Protein AF-A0AA40ZVY6-F1 (afdb_monomer_lite)

Organism: NCBI:txid2725562

Foldseek 3Di:
DVVVVVVVVVVVVVVVVVPPDDDCVVVVVVVVVVVVVVVVVVVVVVVVVVVVVVVVVVVVVVVCCVVPDKDWPDWAFDDDPNDGFWIWTPIPPDHIDTDGDDDQDPVRDDHDPWDWDWDQDPVRFIFIDTVNHFDADPVRHGHTPDDDDDPDDDDDDDDDDFPDKDKDALLVCVVVVNQAAPVRHGRDRGFMWIDRRNPPGTDTPDDPDPVPD

Structure (mmCIF, N/CA/C/O backbone):
data_AF-A0AA40ZVY6-F1
#
_entry.id   AF-A0AA40ZVY6-F1
#
loop_
_atom_site.group_PDB
_atom_site.id
_atom_site.type_symbol
_atom_site.label_atom_id
_atom_site.label_alt_id
_atom_site.label_comp_id
_atom_site.label_asym_id
_atom_site.label_entity_id
_atom_site.label_seq_id
_atom_site.pdbx_PDB_ins_code
_atom_site.Cartn_x
_atom_site.Cartn_y
_atom_site.Cartn_z
_atom_site.occupancy
_atom_site.B_iso_or_equiv
_atom_site.auth_seq_id
_atom_site.auth_comp_id
_atom_site.auth_asym_id
_atom_site.auth_atom_id
_atom_site.pdbx_PDB_model_num
ATOM 1 N N . MET A 1 1 ? -61.262 -6.513 106.636 1.00 59.06 1 MET A N 1
ATOM 2 C CA . MET A 1 1 ? -59.857 -6.887 106.318 1.00 59.06 1 MET A CA 1
ATOM 3 C C . MET A 1 1 ? -59.720 -7.991 105.261 1.00 59.06 1 MET A C 1
ATOM 5 O O . MET A 1 1 ? -58.846 -7.850 104.415 1.00 59.06 1 MET A O 1
ATOM 9 N N . LYS A 1 2 ? -60.550 -9.053 105.255 1.00 56.47 2 LYS A N 1
ATOM 10 C CA . LYS A 1 2 ? -60.445 -10.172 104.286 1.00 56.47 2 LYS A CA 1
ATOM 11 C C . LYS A 1 2 ? -60.601 -9.764 102.807 1.00 56.47 2 LYS A C 1
ATOM 13 O O . LYS A 1 2 ? -59.782 -10.186 102.004 1.00 56.47 2 LYS A O 1
ATOM 18 N N . THR A 1 3 ? -61.557 -8.893 102.472 1.00 59.16 3 THR A N 1
ATOM 19 C CA . THR A 1 3 ? -61.873 -8.472 101.086 1.00 59.16 3 THR A CA 1
ATOM 20 C C . THR A 1 3 ? -60.799 -7.586 100.443 1.00 59.16 3 THR A C 1
ATOM 22 O O . THR A 1 3 ? -60.538 -7.682 99.251 1.00 59.16 3 THR A O 1
ATOM 25 N N . ARG A 1 4 ? -60.116 -6.747 101.240 1.00 62.53 4 ARG A N 1
ATOM 26 C CA . ARG A 1 4 ? -58.992 -5.929 100.749 1.00 62.53 4 ARG A CA 1
ATOM 27 C C . ARG A 1 4 ? -57.795 -6.801 100.379 1.00 62.53 4 ARG A C 1
ATOM 29 O O . ARG A 1 4 ? -57.245 -6.586 99.311 1.00 62.53 4 ARG A O 1
ATOM 36 N N . LYS A 1 5 ? -57.459 -7.807 101.205 1.00 64.06 5 LYS A N 1
ATOM 37 C CA . LYS A 1 5 ? -56.364 -8.762 100.945 1.00 64.06 5 LYS A CA 1
ATOM 38 C C . LYS A 1 5 ? -56.607 -9.615 99.694 1.00 64.06 5 LYS A C 1
ATOM 40 O O . LYS A 1 5 ? -55.667 -9.867 98.956 1.00 64.06 5 LYS A O 1
ATOM 45 N N . THR A 1 6 ? -57.852 -10.022 99.431 1.00 71.25 6 THR A N 1
ATOM 46 C CA . THR A 1 6 ? -58.218 -10.772 98.210 1.00 71.25 6 THR A CA 1
ATOM 47 C C . THR A 1 6 ? -58.133 -9.902 96.960 1.00 71.25 6 THR A C 1
ATOM 49 O O . THR A 1 6 ? -57.599 -10.354 95.954 1.00 71.25 6 THR A O 1
ATOM 52 N N . LEU A 1 7 ? -58.566 -8.639 97.037 1.00 72.25 7 LEU A N 1
ATOM 53 C CA . LEU A 1 7 ? -58.432 -7.690 95.929 1.00 72.25 7 LEU A CA 1
ATOM 54 C C . LEU A 1 7 ? -56.962 -7.359 95.623 1.00 72.25 7 LEU A C 1
ATOM 56 O O . LEU A 1 7 ? -56.597 -7.256 94.459 1.00 72.25 7 LEU A O 1
ATOM 60 N N . THR A 1 8 ? -56.102 -7.250 96.647 1.00 73.94 8 THR A N 1
ATOM 61 C CA . THR A 1 8 ? -54.657 -7.025 96.433 1.00 73.94 8 THR A CA 1
ATOM 62 C C . THR A 1 8 ? -53.979 -8.239 95.803 1.00 73.94 8 THR A C 1
ATOM 64 O O . THR A 1 8 ? -53.132 -8.073 94.934 1.00 73.94 8 THR A O 1
ATOM 67 N N . LEU A 1 9 ? -54.367 -9.454 96.207 1.00 75.00 9 LEU A N 1
ATOM 68 C CA . LEU A 1 9 ? -53.826 -10.691 95.639 1.00 75.00 9 LEU A CA 1
ATOM 69 C C . LEU A 1 9 ? -54.239 -10.878 94.171 1.00 75.00 9 LEU A C 1
ATOM 71 O O . LEU A 1 9 ? -53.421 -11.285 93.355 1.00 75.00 9 LEU A O 1
ATOM 75 N N . LEU A 1 10 ? -55.490 -10.544 93.834 1.00 76.62 10 LEU A N 1
ATOM 76 C CA . LEU A 1 10 ? -56.003 -10.564 92.460 1.00 76.62 10 LEU A CA 1
ATOM 77 C C . LEU A 1 10 ? -55.323 -9.513 91.576 1.00 76.62 10 LEU A C 1
ATOM 79 O O . LEU A 1 10 ? -54.975 -9.820 90.440 1.00 76.62 10 LEU A O 1
ATOM 83 N N . LEU A 1 11 ? -55.080 -8.305 92.100 1.00 72.69 11 LEU A N 1
ATOM 84 C CA . LEU A 1 11 ? -54.337 -7.272 91.372 1.00 72.69 11 LEU A CA 1
ATOM 85 C C . LEU A 1 11 ? -52.887 -7.695 91.114 1.00 72.69 11 LEU A C 1
ATOM 87 O O . LEU A 1 11 ? -52.380 -7.483 90.019 1.00 72.69 11 LEU A O 1
ATOM 91 N N . LEU A 1 12 ? -52.232 -8.309 92.104 1.00 70.81 12 LEU A N 1
ATOM 92 C CA . LEU A 1 12 ? -50.855 -8.782 91.982 1.00 70.81 12 LEU A CA 1
ATOM 93 C C . LEU A 1 12 ? -50.749 -9.962 91.002 1.00 70.81 12 LEU A C 1
ATOM 95 O O . LEU A 1 12 ? -49.840 -9.979 90.181 1.00 70.81 12 LEU A O 1
ATOM 99 N N . ALA A 1 13 ? -51.713 -10.888 91.021 1.00 70.81 13 ALA A N 1
ATOM 100 C CA . ALA A 1 13 ? -51.799 -11.987 90.058 1.00 70.81 13 ALA A CA 1
ATOM 101 C C . ALA A 1 13 ? -52.046 -11.487 88.620 1.00 70.81 13 ALA A C 1
ATOM 103 O O . ALA A 1 13 ? -51.398 -11.952 87.681 1.00 70.81 13 ALA A O 1
ATOM 104 N N . ALA A 1 14 ? -52.924 -10.493 88.440 1.00 66.75 14 ALA A N 1
ATOM 105 C CA . ALA A 1 14 ? -53.154 -9.849 87.146 1.00 66.75 14 ALA A CA 1
ATOM 106 C C . ALA A 1 14 ? -51.906 -9.100 86.638 1.00 66.75 14 ALA A C 1
ATOM 108 O O . ALA A 1 14 ? -51.603 -9.154 85.448 1.00 66.75 14 ALA A O 1
ATOM 109 N N . LEU A 1 15 ? -51.138 -8.473 87.539 1.00 63.50 15 LEU A N 1
ATOM 110 C CA . LEU A 1 15 ? -49.865 -7.825 87.205 1.00 63.50 15 LEU A CA 1
ATOM 111 C C . LEU A 1 15 ? -48.794 -8.838 86.771 1.00 63.50 15 LEU A C 1
ATOM 113 O O . LEU A 1 15 ? -48.011 -8.546 85.873 1.00 63.50 15 LEU A O 1
ATOM 117 N N . THR A 1 16 ? -48.774 -10.036 87.369 1.00 63.12 16 THR A N 1
ATOM 118 C CA . THR A 1 16 ? -47.835 -11.105 86.982 1.00 63.12 16 THR A CA 1
ATOM 119 C C . THR A 1 16 ? -48.196 -11.782 85.658 1.00 63.12 16 THR A C 1
ATOM 121 O O . THR A 1 16 ? -47.299 -12.207 84.940 1.00 63.12 16 THR A O 1
ATOM 124 N N . LEU A 1 17 ? -49.484 -11.840 85.296 1.00 59.19 17 LEU A N 1
ATOM 125 C CA . LEU A 1 17 ? -49.954 -12.390 84.014 1.00 59.19 17 LEU A CA 1
ATOM 126 C C . LEU A 1 17 ? -49.711 -11.433 82.833 1.00 59.19 17 LEU A C 1
ATOM 128 O O . LEU A 1 17 ? -49.523 -11.888 81.710 1.00 59.19 17 LEU A O 1
ATOM 132 N N . ALA A 1 18 ? -49.662 -10.121 83.081 1.00 61.72 18 ALA A N 1
ATOM 133 C CA . ALA A 1 18 ? -49.324 -9.109 82.074 1.00 61.72 18 ALA A CA 1
ATOM 134 C C . ALA A 1 18 ? -47.805 -8.951 81.835 1.00 61.72 18 ALA A C 1
ATOM 136 O O . ALA A 1 18 ? -47.401 -8.175 80.973 1.00 61.72 18 ALA A O 1
ATOM 137 N N . ALA A 1 19 ? -46.960 -9.658 82.597 1.00 58.62 19 ALA A N 1
ATOM 138 C CA . ALA A 1 19 ? -45.503 -9.505 82.574 1.00 58.62 19 ALA A CA 1
ATOM 139 C C . ALA A 1 19 ? -44.762 -10.543 81.705 1.00 58.62 19 ALA A C 1
ATOM 141 O O . ALA A 1 19 ? -43.530 -10.533 81.667 1.00 58.62 19 ALA A O 1
ATOM 142 N N . CYS A 1 20 ? -45.469 -11.427 80.992 1.00 61.88 20 CYS A N 1
ATOM 143 C CA . CYS A 1 20 ? -44.845 -12.291 79.988 1.00 61.88 20 CYS A CA 1
ATOM 144 C C . CYS A 1 20 ? -44.412 -11.438 78.787 1.00 61.88 20 CYS A C 1
ATOM 146 O O . CYS A 1 20 ? -45.216 -11.085 77.928 1.00 61.88 20 CYS A O 1
ATOM 148 N N . LYS A 1 21 ? -43.130 -11.068 78.764 1.00 72.31 21 LYS A N 1
ATOM 149 C CA . LYS A 1 21 ? -42.494 -10.341 77.664 1.00 72.31 21 LYS A CA 1
ATOM 150 C C . LYS A 1 21 ? -42.509 -11.237 76.417 1.00 72.31 21 LYS A C 1
ATOM 152 O O . LYS A 1 21 ? -42.009 -12.356 76.477 1.00 72.31 21 LYS A O 1
ATOM 157 N N . TYR A 1 22 ? -43.123 -10.772 75.331 1.00 79.56 22 TYR A N 1
ATOM 158 C CA . TYR A 1 22 ? -43.082 -11.457 74.037 1.00 79.56 22 TYR A CA 1
ATOM 159 C C . TYR A 1 22 ? -41.641 -11.413 73.509 1.00 79.56 22 TYR A C 1
ATOM 161 O O . TYR A 1 22 ? -41.054 -10.333 73.467 1.00 79.56 22 TYR A O 1
ATOM 169 N N . ASP A 1 23 ? -41.066 -12.574 73.196 1.00 84.19 23 ASP A N 1
ATOM 170 C CA . ASP A 1 23 ? -39.718 -12.701 72.634 1.00 84.19 23 ASP A CA 1
ATOM 171 C C . ASP A 1 23 ? -39.834 -12.877 71.117 1.00 84.19 23 ASP A C 1
ATOM 173 O O . ASP A 1 23 ? -40.206 -13.943 70.630 1.00 84.19 23 ASP A O 1
ATOM 177 N N . ASP A 1 24 ? -39.587 -11.796 70.382 1.00 90.62 24 ASP A N 1
ATOM 178 C CA . ASP A 1 24 ? -39.634 -11.716 68.921 1.00 90.62 24 ASP A CA 1
ATOM 179 C C . ASP A 1 24 ? -38.239 -11.684 68.280 1.00 90.62 24 ASP A C 1
ATOM 181 O O . ASP A 1 24 ? -38.106 -11.363 67.098 1.00 90.62 24 ASP A O 1
ATOM 185 N N . SER A 1 25 ? -37.197 -12.039 69.039 1.00 92.88 25 SER A N 1
ATOM 186 C CA . SER A 1 25 ? -35.798 -11.966 68.600 1.00 92.88 25 SER A CA 1
ATOM 187 C C . SER A 1 25 ? -35.536 -12.781 67.328 1.00 92.88 25 SER A C 1
ATOM 189 O O . SER A 1 25 ? -34.883 -12.290 66.412 1.00 92.88 25 SER A O 1
ATOM 191 N N . GLU A 1 26 ? -36.108 -13.987 67.228 1.00 93.88 26 GLU A N 1
ATOM 192 C CA . GLU A 1 26 ? -35.976 -14.862 66.050 1.00 93.88 26 GLU A CA 1
ATOM 193 C C . GLU A 1 26 ? -36.615 -14.244 64.794 1.00 93.88 26 GLU A C 1
ATOM 195 O O . GLU A 1 26 ? -36.099 -14.383 63.684 1.00 93.88 26 GLU A O 1
ATOM 200 N N . LEU A 1 27 ? -37.716 -13.505 64.963 1.00 95.25 27 LEU A N 1
ATOM 201 C CA . LEU A 1 27 ? -38.389 -12.821 63.861 1.00 95.25 27 LEU A CA 1
ATOM 202 C C . LEU A 1 27 ? -37.547 -11.643 63.363 1.00 95.25 27 LEU A C 1
ATOM 204 O O . LEU A 1 27 ? -37.391 -11.468 62.155 1.00 95.25 27 LEU A O 1
ATOM 208 N N . TRP A 1 28 ? -36.955 -10.870 64.277 1.00 93.56 28 TRP A N 1
ATOM 209 C CA . TRP A 1 28 ? -36.021 -9.800 63.924 1.00 93.56 28 TRP A CA 1
ATOM 210 C C . TRP A 1 28 ? -34.745 -10.321 63.265 1.00 93.56 28 TRP A C 1
ATOM 212 O O . TRP A 1 28 ? -34.251 -9.695 62.329 1.00 93.56 28 TRP A O 1
ATOM 222 N N . GLU A 1 29 ? -34.235 -11.472 63.698 1.00 95.81 29 GLU A N 1
ATOM 223 C CA . GLU A 1 29 ? -33.076 -12.107 63.074 1.00 95.81 29 GLU A CA 1
ATOM 224 C C . GLU A 1 29 ? -33.368 -12.512 61.623 1.00 95.81 29 GLU A C 1
ATOM 226 O O . GLU A 1 29 ? -32.616 -12.137 60.724 1.00 95.81 29 GLU A O 1
ATOM 231 N N . GLN A 1 30 ? -34.514 -13.149 61.360 1.00 96.62 30 GLN A N 1
ATOM 232 C CA . GLN A 1 30 ? -34.944 -13.459 59.990 1.00 96.62 30 GLN A CA 1
ATOM 233 C C . GLN A 1 30 ? -35.169 -12.201 59.142 1.00 96.62 30 GLN A C 1
ATOM 235 O O . GLN A 1 30 ? -34.809 -12.173 57.967 1.00 96.62 30 GLN A O 1
ATOM 240 N N . VAL A 1 31 ? -35.755 -11.142 59.711 1.00 97.12 31 VAL A N 1
ATOM 241 C CA . VAL A 1 31 ? -35.950 -9.863 59.006 1.00 97.12 31 VAL A CA 1
ATOM 242 C C . VAL A 1 31 ? -34.609 -9.243 58.615 1.00 97.12 31 VAL A C 1
ATOM 244 O O . VAL A 1 31 ? -34.456 -8.779 57.482 1.00 97.12 31 VAL A O 1
ATOM 247 N N . ASN A 1 32 ? -33.628 -9.264 59.516 1.00 95.50 32 ASN A N 1
ATOM 248 C CA . ASN A 1 32 ? -32.289 -8.758 59.236 1.00 95.50 32 ASN A CA 1
ATOM 249 C C . ASN A 1 32 ? -31.601 -9.600 58.155 1.00 95.50 32 ASN A C 1
ATOM 251 O O . ASN A 1 32 ? -31.113 -9.034 57.178 1.00 95.50 32 ASN A O 1
ATOM 255 N N . GLN A 1 33 ? -31.660 -10.931 58.257 1.00 97.50 33 GLN A N 1
ATOM 256 C CA . GLN A 1 33 ? -31.108 -11.831 57.243 1.00 97.50 33 GLN A CA 1
ATOM 257 C C . GLN A 1 33 ? -31.746 -11.598 55.864 1.00 97.50 33 GLN A C 1
ATOM 259 O O . GLN A 1 33 ? -31.039 -11.432 54.873 1.00 97.50 33 GLN A O 1
ATOM 264 N N . ASN A 1 34 ? -33.075 -11.496 55.791 1.00 97.62 34 ASN A N 1
ATOM 265 C CA . ASN A 1 34 ? -33.780 -11.205 54.541 1.00 97.62 34 ASN A CA 1
ATOM 266 C C . ASN A 1 34 ? -33.381 -9.842 53.957 1.00 97.62 34 ASN A C 1
ATOM 268 O O . ASN A 1 34 ? -33.313 -9.683 52.740 1.00 97.62 34 ASN A O 1
ATOM 272 N N . THR A 1 35 ? -33.112 -8.853 54.812 1.00 97.12 35 THR A N 1
ATOM 273 C CA . THR A 1 35 ? -32.654 -7.524 54.382 1.00 97.12 35 THR A CA 1
ATOM 274 C C . THR A 1 35 ? -31.260 -7.600 53.754 1.00 97.12 35 THR A C 1
ATOM 276 O O . THR A 1 35 ? -31.024 -6.997 52.705 1.00 97.12 35 THR A O 1
ATOM 279 N N . GLU A 1 36 ? -30.351 -8.375 54.346 1.00 97.31 36 GLU A N 1
ATOM 280 C CA . GLU A 1 36 ? -29.012 -8.614 53.798 1.00 97.31 36 GLU A CA 1
ATOM 281 C C . GLU A 1 36 ? -29.062 -9.402 52.482 1.00 97.31 36 GLU A C 1
ATOM 283 O O . GLU A 1 36 ? -28.409 -9.026 51.505 1.00 97.31 36 GLU A O 1
ATOM 288 N N . GLU A 1 37 ? -29.884 -10.451 52.413 1.00 97.69 37 GLU A N 1
ATOM 289 C CA . GLU A 1 37 ? -30.090 -11.233 51.192 1.00 97.69 37 GLU A CA 1
ATOM 290 C C . GLU A 1 37 ? -30.684 -10.381 50.067 1.00 97.69 37 GLU A C 1
ATOM 292 O O . GLU A 1 37 ? -30.255 -10.494 48.915 1.00 97.69 37 GLU A O 1
ATOM 297 N N . LEU A 1 38 ? -31.629 -9.491 50.384 1.00 98.00 38 LEU A N 1
ATOM 298 C CA . LEU A 1 38 ? -32.202 -8.556 49.419 1.00 98.00 38 LEU A CA 1
ATOM 299 C C . LEU A 1 38 ? -31.141 -7.580 48.894 1.00 98.00 38 LEU A C 1
ATOM 301 O O . LEU A 1 38 ? -31.077 -7.335 47.688 1.00 98.00 38 LEU A O 1
ATOM 305 N N . ALA A 1 39 ? -30.275 -7.062 49.769 1.00 97.38 39 ALA A N 1
ATOM 306 C CA . ALA A 1 39 ? -29.172 -6.190 49.371 1.00 97.38 39 ALA A CA 1
ATOM 307 C C . ALA A 1 39 ? -28.157 -6.923 48.473 1.00 97.38 39 ALA A C 1
ATOM 309 O O . ALA A 1 39 ? -27.731 -6.385 47.447 1.00 97.38 39 ALA A O 1
ATOM 310 N N . ALA A 1 40 ? -27.815 -8.171 48.803 1.00 97.88 40 ALA A N 1
ATOM 311 C CA . ALA A 1 40 ? -26.926 -9.001 47.993 1.00 97.88 40 ALA A CA 1
ATOM 312 C C . ALA A 1 40 ? -27.530 -9.324 46.614 1.00 97.88 40 ALA A C 1
ATOM 314 O O . ALA A 1 40 ? -26.835 -9.274 45.595 1.00 97.88 40 ALA A O 1
ATOM 315 N N . GLN A 1 41 ? -28.834 -9.609 46.557 1.00 98.38 41 GLN A N 1
ATOM 316 C CA . GLN A 1 41 ? -29.548 -9.828 45.300 1.00 98.38 41 GLN A CA 1
ATOM 317 C C . GLN A 1 41 ? -29.595 -8.559 44.447 1.00 98.38 41 GLN A C 1
ATOM 319 O O . GLN A 1 41 ? -29.317 -8.634 43.251 1.00 98.38 41 GLN A O 1
ATOM 324 N N . ALA A 1 42 ? -29.861 -7.395 45.046 1.00 97.75 42 ALA A N 1
ATOM 325 C CA . ALA A 1 42 ? -29.837 -6.113 44.345 1.00 97.75 42 ALA A CA 1
ATOM 326 C C . ALA A 1 42 ? -28.454 -5.821 43.736 1.00 97.75 42 ALA A C 1
ATOM 328 O O . ALA A 1 42 ? -28.359 -5.445 42.568 1.00 97.75 42 ALA A O 1
ATOM 329 N N . ALA A 1 43 ? -27.374 -6.079 44.482 1.00 97.94 43 ALA A N 1
ATOM 330 C CA . ALA A 1 43 ? -26.008 -5.944 43.977 1.00 97.94 43 ALA A CA 1
ATOM 331 C C . ALA A 1 43 ? -25.717 -6.905 42.810 1.00 97.94 43 ALA A C 1
ATOM 333 O O . ALA A 1 43 ? -25.109 -6.513 41.813 1.00 97.94 43 ALA A O 1
ATOM 334 N N . ARG A 1 44 ? -26.183 -8.158 42.896 1.00 98.50 44 ARG A N 1
ATOM 335 C CA . ARG A 1 44 ? -26.035 -9.137 41.810 1.00 98.50 44 ARG A CA 1
ATOM 336 C C . ARG A 1 44 ? -26.818 -8.733 40.560 1.00 98.50 44 ARG A C 1
ATOM 338 O O . ARG A 1 44 ? -26.300 -8.905 39.461 1.00 98.50 44 ARG A O 1
ATOM 345 N N . ILE A 1 45 ? -28.031 -8.203 40.713 1.00 98.56 45 ILE A N 1
ATOM 346 C CA . ILE A 1 45 ? -28.842 -7.697 39.595 1.00 98.56 45 ILE A CA 1
ATOM 347 C C . ILE A 1 45 ? -28.120 -6.534 38.914 1.00 98.56 45 ILE A C 1
ATOM 349 O O . ILE A 1 45 ? -27.914 -6.590 37.706 1.00 98.56 45 ILE A O 1
ATOM 353 N N . ALA A 1 46 ? -27.634 -5.555 39.679 1.00 98.31 46 ALA A N 1
ATOM 354 C CA . ALA A 1 46 ? -26.878 -4.432 39.127 1.00 98.31 46 ALA A CA 1
ATOM 355 C C . ALA A 1 46 ? -25.624 -4.892 38.354 1.00 98.31 46 ALA A C 1
ATOM 357 O O . ALA A 1 46 ? -25.322 -4.374 37.279 1.00 98.31 46 ALA A O 1
ATOM 358 N N . ALA A 1 47 ? -24.911 -5.906 38.858 1.00 98.38 47 ALA A N 1
ATOM 359 C CA . ALA A 1 47 ? -23.767 -6.488 38.157 1.00 98.38 47 ALA A CA 1
ATOM 360 C C . ALA A 1 47 ? -24.167 -7.185 36.841 1.00 98.38 47 ALA A C 1
ATOM 362 O O . ALA A 1 47 ? -23.454 -7.071 35.845 1.00 98.38 47 ALA A O 1
ATOM 363 N N . LEU A 1 48 ? -25.307 -7.884 36.817 1.00 98.62 48 LEU A N 1
ATOM 364 C CA . LEU A 1 48 ? -25.829 -8.519 35.603 1.00 98.62 48 LEU A CA 1
ATOM 365 C C . LEU A 1 48 ? -26.276 -7.488 34.561 1.00 98.62 48 LEU A C 1
ATOM 367 O O . LEU A 1 48 ? -25.995 -7.671 33.380 1.00 98.62 48 LEU A O 1
ATOM 371 N N . GLU A 1 49 ? -26.917 -6.400 34.984 1.00 98.38 49 GLU A N 1
ATOM 372 C CA . GLU A 1 49 ? -27.309 -5.295 34.101 1.00 98.38 49 GLU A CA 1
ATOM 373 C C . GLU A 1 49 ? -26.081 -4.613 33.479 1.00 98.38 49 GLU A C 1
ATOM 375 O O . GLU A 1 49 ? -26.050 -4.363 32.271 1.00 98.38 49 GLU A O 1
ATOM 380 N N . ALA A 1 50 ? -25.030 -4.382 34.274 1.00 98.44 50 ALA A N 1
ATOM 381 C CA . ALA A 1 50 ? -23.764 -3.849 33.776 1.00 98.44 50 ALA A CA 1
ATOM 382 C C . ALA A 1 50 ? -23.104 -4.798 32.762 1.00 98.44 50 ALA A C 1
ATOM 384 O O . ALA A 1 50 ? -22.711 -4.372 31.675 1.00 98.44 50 ALA A O 1
ATOM 385 N N . TRP A 1 51 ? -23.045 -6.096 33.076 1.00 98.44 51 TRP A N 1
ATOM 386 C CA . TRP A 1 51 ? -22.491 -7.106 32.173 1.00 98.44 51 TRP A CA 1
ATOM 387 C C . TRP A 1 51 ? -23.293 -7.235 30.870 1.00 98.44 51 TRP A C 1
ATOM 389 O O . TRP A 1 51 ? -22.716 -7.389 29.791 1.00 98.44 51 TRP A O 1
ATOM 399 N N . GLN A 1 52 ? -24.622 -7.131 30.939 1.00 98.62 52 GLN A N 1
ATOM 400 C CA . GLN A 1 52 ? -25.484 -7.104 29.760 1.00 98.62 52 GLN A CA 1
ATOM 401 C C . GLN A 1 52 ? -25.164 -5.891 28.876 1.00 98.62 52 GLN A C 1
ATOM 403 O O . GLN A 1 52 ? -25.052 -6.036 27.658 1.00 98.62 52 GLN A O 1
ATOM 408 N N . ALA A 1 53 ? -25.003 -4.703 29.465 1.00 98.44 53 ALA A N 1
ATOM 409 C CA . ALA A 1 53 ? -24.664 -3.490 28.724 1.00 98.44 53 ALA A CA 1
ATO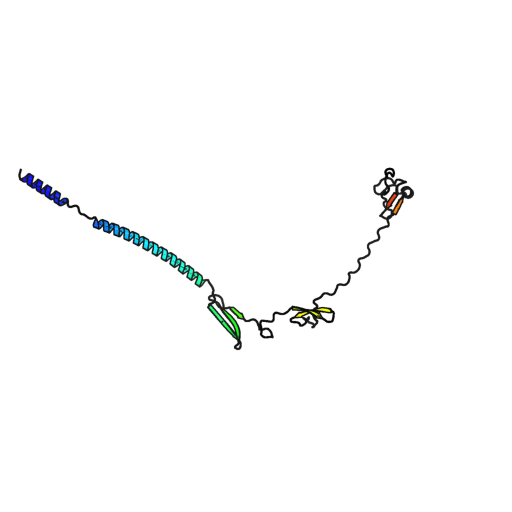M 410 C C . ALA A 1 53 ? -23.291 -3.600 28.034 1.00 98.44 53 ALA A C 1
ATOM 412 O O . ALA A 1 53 ? -23.155 -3.257 26.854 1.00 98.44 53 ALA A O 1
ATOM 413 N N . GLU A 1 54 ? -22.293 -4.139 28.736 1.00 98.50 54 GLU A N 1
ATOM 414 C CA . GLU A 1 54 ? -20.963 -4.398 28.181 1.00 98.50 54 GLU A CA 1
ATOM 415 C C . GLU A 1 54 ? -21.022 -5.415 27.033 1.00 98.50 54 GLU A C 1
ATOM 417 O O . GLU A 1 54 ? -20.517 -5.166 25.938 1.00 98.50 54 GLU A O 1
ATOM 422 N N . THR A 1 55 ? -21.726 -6.528 27.234 1.00 98.38 55 THR A N 1
ATOM 423 C CA . THR A 1 55 ? -21.890 -7.572 26.215 1.00 98.38 55 THR A CA 1
ATOM 424 C C . THR A 1 55 ? -22.590 -7.036 24.969 1.00 98.38 55 THR A C 1
ATOM 426 O O . THR A 1 55 ? -22.149 -7.299 23.852 1.00 98.38 55 THR A O 1
ATOM 429 N N . ASN A 1 56 ? -23.638 -6.227 25.134 1.00 98.38 56 ASN A N 1
ATOM 430 C CA . ASN A 1 56 ? -24.332 -5.593 24.015 1.00 98.38 56 ASN A CA 1
ATOM 431 C C . ASN A 1 56 ? -23.423 -4.633 23.238 1.00 98.38 56 ASN A C 1
ATOM 433 O O . ASN A 1 56 ? -23.504 -4.576 22.010 1.00 98.38 56 ASN A O 1
ATOM 437 N N . THR A 1 57 ? -22.545 -3.908 23.932 1.00 98.31 57 THR A N 1
ATOM 438 C CA . THR A 1 57 ? -21.542 -3.038 23.301 1.00 98.31 57 THR A CA 1
ATOM 439 C C . THR A 1 57 ? -20.541 -3.865 22.492 1.00 98.31 57 THR A C 1
ATOM 441 O O . THR A 1 57 ? -20.272 -3.556 21.332 1.00 98.31 57 THR A O 1
ATOM 444 N N . ASN A 1 58 ? -20.056 -4.973 23.057 1.00 98.25 58 ASN A N 1
ATOM 445 C CA . ASN A 1 58 ? -19.138 -5.883 22.374 1.00 98.25 58 ASN A CA 1
ATOM 446 C C . ASN A 1 58 ? -19.779 -6.528 21.134 1.00 98.25 58 ASN A C 1
ATOM 448 O O . ASN A 1 58 ? -19.144 -6.599 20.083 1.00 98.25 58 ASN A O 1
ATOM 452 N N . ILE A 1 59 ? -21.047 -6.944 21.215 1.00 98.00 59 ILE A N 1
ATOM 453 C CA . ILE A 1 59 ? -21.796 -7.485 20.068 1.00 98.00 59 ILE A CA 1
ATOM 454 C C . ILE A 1 59 ? -21.885 -6.448 18.945 1.00 98.00 59 ILE A C 1
ATOM 456 O O . ILE A 1 59 ? -21.621 -6.780 17.791 1.00 98.00 59 ILE A O 1
ATOM 460 N N . GLN A 1 60 ? -22.202 -5.191 19.264 1.00 97.25 60 GLN A N 1
ATOM 461 C CA . GLN A 1 60 ? -22.265 -4.117 18.268 1.00 97.25 60 GLN A CA 1
ATOM 462 C C . GLN A 1 60 ? -20.901 -3.841 17.623 1.00 97.25 60 GLN A C 1
ATOM 464 O O . GLN A 1 60 ? -20.820 -3.636 16.410 1.00 97.25 60 GLN A O 1
ATOM 469 N N . ALA A 1 61 ? -19.817 -3.885 18.402 1.00 96.25 61 ALA A N 1
ATOM 470 C CA . ALA A 1 61 ? -18.463 -3.747 17.873 1.00 96.25 61 ALA A CA 1
ATOM 471 C C . ALA A 1 61 ? -18.114 -4.889 16.899 1.00 96.25 61 ALA A C 1
ATOM 473 O O . ALA A 1 61 ? -17.603 -4.636 15.807 1.00 96.25 61 ALA A O 1
ATOM 474 N N . LEU A 1 62 ? -18.455 -6.136 17.243 1.00 95.00 62 LEU A N 1
ATOM 475 C CA . LEU A 1 62 ? -18.256 -7.298 16.367 1.00 95.00 62 LEU A CA 1
ATOM 476 C C . LEU A 1 62 ? -19.093 -7.208 15.086 1.00 95.00 62 LEU A C 1
ATOM 478 O O . LEU A 1 62 ? -18.579 -7.462 13.998 1.00 95.00 62 LEU A O 1
ATOM 482 N N . GLN A 1 63 ? -20.361 -6.804 15.194 1.00 93.50 63 GLN A N 1
ATOM 483 C CA . GLN A 1 63 ? -21.222 -6.564 14.034 1.00 93.50 63 GLN A CA 1
ATOM 484 C C . GLN A 1 63 ? -20.639 -5.483 13.123 1.00 93.50 63 GLN A C 1
ATOM 486 O O . GLN A 1 63 ? -20.609 -5.649 11.904 1.00 93.50 63 GLN A O 1
ATOM 491 N N . THR A 1 64 ? -20.115 -4.406 13.712 1.00 91.94 64 THR A N 1
ATOM 492 C CA . THR A 1 64 ? -19.453 -3.337 12.963 1.00 91.94 64 THR A CA 1
ATOM 493 C C . THR A 1 64 ? -18.262 -3.893 12.191 1.00 91.94 64 THR A C 1
ATOM 495 O O . THR A 1 64 ? -18.237 -3.750 10.975 1.00 91.94 64 THR A O 1
ATOM 498 N N . LEU A 1 65 ? -17.340 -4.605 12.848 1.00 90.06 65 LEU A N 1
ATOM 499 C CA . LEU A 1 65 ? -16.168 -5.206 12.196 1.00 90.06 65 LEU A CA 1
ATOM 500 C C . LEU A 1 65 ? -16.543 -6.132 11.034 1.00 90.06 65 LEU A C 1
ATOM 502 O O . LEU A 1 65 ? -15.930 -6.050 9.973 1.00 90.06 65 LEU A O 1
ATOM 506 N N . LEU A 1 66 ? -17.559 -6.978 11.213 1.00 86.75 66 LEU A N 1
ATOM 507 C CA . LEU A 1 66 ? -18.025 -7.903 10.176 1.00 86.75 66 LEU A CA 1
ATOM 508 C C . LEU A 1 66 ? -18.710 -7.197 8.999 1.00 86.75 66 LEU A C 1
ATOM 510 O O . LEU A 1 66 ? -18.668 -7.707 7.884 1.00 86.75 66 LEU A O 1
ATOM 514 N N . SER A 1 67 ? -19.350 -6.051 9.242 1.00 84.50 67 SER A N 1
ATOM 515 C CA . SER A 1 67 ? -20.062 -5.296 8.203 1.00 84.50 67 SER A CA 1
ATOM 516 C C . SER A 1 67 ? -19.176 -4.310 7.438 1.00 84.50 67 SER A C 1
ATOM 518 O O . SER A 1 67 ? -19.448 -4.038 6.272 1.00 84.50 67 SER A O 1
ATOM 520 N N . THR A 1 68 ? -18.129 -3.768 8.068 1.00 84.31 68 THR A N 1
ATOM 521 C CA . THR A 1 68 ? -17.275 -2.727 7.470 1.00 84.31 68 THR A CA 1
ATOM 522 C C . THR A 1 68 ? -15.969 -3.259 6.898 1.00 84.31 68 THR A C 1
ATOM 524 O O . THR A 1 68 ? -15.379 -2.608 6.036 1.00 84.31 68 THR A O 1
ATOM 527 N N . THR A 1 69 ? -15.501 -4.420 7.357 1.00 87.19 69 THR A N 1
ATOM 528 C CA . THR A 1 69 ? -14.254 -5.010 6.866 1.00 87.19 69 THR A CA 1
ATOM 529 C C . THR A 1 69 ? -14.529 -5.818 5.613 1.00 87.19 69 THR A C 1
ATOM 531 O O . THR A 1 69 ? -15.463 -6.617 5.568 1.00 87.19 69 THR A O 1
ATOM 534 N N . ASP A 1 70 ? -13.682 -5.646 4.606 1.00 92.75 70 ASP A N 1
ATOM 535 C CA . ASP A 1 70 ? -13.670 -6.535 3.459 1.00 92.75 70 ASP A CA 1
ATOM 536 C C . ASP A 1 70 ? -12.606 -7.622 3.622 1.00 92.75 70 ASP A C 1
ATOM 538 O O . ASP A 1 70 ? -11.533 -7.383 4.180 1.00 92.75 70 ASP A O 1
ATOM 542 N N . TYR A 1 71 ? -12.901 -8.828 3.153 1.00 91.94 71 TYR A N 1
ATOM 543 C CA . TYR A 1 71 ? -11.991 -9.965 3.240 1.00 91.94 71 TYR A CA 1
ATOM 544 C C . TYR A 1 71 ? -12.194 -10.922 2.072 1.00 91.94 71 TYR A C 1
ATOM 546 O O . TYR A 1 71 ? -13.242 -10.937 1.431 1.00 91.94 71 TYR A O 1
ATOM 554 N N . ILE A 1 72 ? -11.168 -11.726 1.791 1.00 96.06 72 ILE A N 1
ATOM 555 C CA . ILE A 1 72 ? -11.197 -12.705 0.704 1.00 96.06 72 ILE A CA 1
ATOM 556 C C . ILE A 1 72 ? -12.172 -13.828 1.066 1.00 96.06 72 ILE A C 1
ATOM 558 O O . ILE A 1 72 ? -12.004 -14.500 2.082 1.00 96.06 72 ILE A O 1
ATOM 562 N N . THR A 1 73 ? -13.166 -14.048 0.210 1.00 96.19 73 THR A N 1
ATOM 563 C CA . THR A 1 73 ? -14.172 -15.110 0.355 1.00 96.19 73 THR A CA 1
ATOM 564 C C . THR A 1 73 ? -13.865 -16.319 -0.522 1.00 96.19 73 THR A C 1
ATOM 566 O O . THR A 1 73 ? -14.230 -17.439 -0.171 1.00 96.19 73 THR A O 1
ATOM 569 N N . ALA A 1 74 ? -13.166 -16.119 -1.643 1.00 98.06 74 ALA A N 1
ATOM 570 C CA . ALA A 1 74 ? -12.740 -17.198 -2.523 1.00 98.06 74 ALA A CA 1
ATOM 571 C C . ALA A 1 74 ? -11.522 -16.810 -3.366 1.00 98.06 74 ALA A C 1
ATOM 573 O O . ALA A 1 74 ? -11.337 -15.649 -3.736 1.00 98.06 74 ALA A O 1
ATOM 574 N N . VAL A 1 75 ? -10.742 -17.822 -3.738 1.00 98.12 75 VAL A N 1
ATOM 575 C CA . VAL A 1 75 ? -9.727 -17.744 -4.790 1.00 98.12 75 VAL A CA 1
ATOM 576 C C . VAL A 1 75 ? -10.050 -18.841 -5.792 1.00 98.12 75 VAL A C 1
ATOM 578 O O . VAL A 1 75 ? -10.090 -20.017 -5.435 1.00 98.12 75 VAL A O 1
ATOM 581 N N . THR A 1 76 ? -10.335 -18.452 -7.030 1.00 97.88 76 THR A N 1
ATOM 582 C CA . THR A 1 76 ? -10.778 -19.371 -8.087 1.00 97.88 76 THR A CA 1
ATOM 583 C C . THR A 1 76 ? -9.820 -19.311 -9.271 1.00 97.88 76 THR A C 1
ATOM 585 O O . THR A 1 76 ? -9.459 -18.210 -9.686 1.00 97.88 76 THR A O 1
ATOM 588 N N . PRO A 1 77 ? -9.368 -20.456 -9.809 1.00 97.31 77 PRO A N 1
ATOM 589 C CA . PRO A 1 77 ? -8.476 -20.462 -10.957 1.00 97.31 77 PRO A CA 1
ATOM 590 C C . PRO A 1 77 ? -9.210 -19.985 -12.212 1.00 97.31 77 PRO A C 1
ATOM 592 O O . PRO A 1 77 ? -10.361 -20.347 -12.459 1.00 97.31 77 PRO A O 1
ATOM 595 N N . VAL A 1 78 ? -8.519 -19.200 -13.031 1.00 96.69 78 VAL A N 1
ATOM 596 C CA . VAL A 1 78 ? -8.972 -18.818 -14.368 1.00 96.69 78 VAL A CA 1
ATOM 597 C C . VAL A 1 78 ? -8.347 -19.783 -15.357 1.00 96.69 78 VAL A C 1
ATOM 599 O O . VAL A 1 78 ? -7.128 -19.804 -15.521 1.00 96.69 78 VAL A O 1
ATOM 602 N N . VAL A 1 79 ? -9.177 -20.582 -16.022 1.00 95.06 79 VAL A N 1
ATOM 603 C CA . VAL A 1 79 ? -8.729 -21.597 -16.982 1.00 95.06 79 VAL A CA 1
ATOM 604 C C . VAL A 1 79 ? -9.102 -21.165 -18.393 1.00 95.06 79 VAL A C 1
ATOM 606 O O . VAL A 1 79 ? -10.262 -20.865 -18.673 1.00 95.06 79 VAL A O 1
ATOM 609 N N . LYS A 1 80 ? -8.121 -21.169 -19.294 1.00 91.25 80 LYS A N 1
ATOM 610 C CA . LYS A 1 80 ? -8.305 -20.937 -20.726 1.00 91.25 80 LYS A CA 1
ATOM 611 C C . LYS A 1 80 ? -7.688 -22.105 -21.488 1.00 91.25 80 LYS A C 1
ATOM 613 O O . LYS A 1 80 ? -6.548 -22.469 -21.224 1.00 91.25 80 LYS A O 1
ATOM 618 N N . ASP A 1 81 ? -8.460 -22.722 -22.380 1.00 91.75 81 ASP A N 1
ATOM 619 C CA . ASP A 1 81 ? -8.023 -23.874 -23.186 1.00 91.75 81 ASP A CA 1
ATOM 620 C C . ASP A 1 81 ? -7.456 -25.044 -22.349 1.00 91.75 81 ASP A C 1
ATOM 622 O O . ASP A 1 81 ? -6.527 -25.738 -22.751 1.00 91.75 81 ASP A O 1
ATOM 626 N N . GLY A 1 82 ? -8.002 -25.255 -21.145 1.00 91.50 82 GLY A N 1
ATOM 627 C CA . GLY A 1 82 ? -7.552 -26.298 -20.214 1.00 91.50 82 GLY A CA 1
ATOM 628 C C . GLY A 1 82 ? -6.287 -25.956 -19.415 1.00 91.50 82 GLY A C 1
ATOM 629 O O . GLY A 1 82 ? -5.847 -26.775 -18.613 1.00 91.50 82 GLY A O 1
ATOM 630 N N . VAL A 1 83 ? -5.724 -24.757 -19.588 1.00 87.75 83 VAL A N 1
ATOM 631 C CA . VAL A 1 83 ? -4.542 -24.274 -18.863 1.00 87.75 83 VAL A CA 1
ATOM 632 C C . VAL A 1 83 ? -4.942 -23.178 -17.879 1.00 87.75 83 VAL A C 1
ATOM 634 O O . VAL A 1 83 ? -5.675 -22.252 -18.224 1.00 87.75 83 VAL A O 1
ATOM 637 N N . GLU A 1 84 ? -4.448 -23.260 -16.646 1.00 92.81 84 GLU A N 1
ATOM 638 C CA . GLU A 1 84 ? -4.618 -22.196 -15.656 1.00 92.81 84 GLU A CA 1
ATOM 639 C C . GLU A 1 84 ? -3.776 -20.968 -16.041 1.00 92.81 84 GLU A C 1
ATOM 641 O O . GLU A 1 84 ? -2.546 -21.014 -16.119 1.00 92.81 84 GLU A O 1
ATOM 646 N N . VAL A 1 85 ? -4.447 -19.849 -16.295 1.00 92.75 85 VAL A N 1
ATOM 647 C CA . VAL A 1 85 ? -3.844 -18.587 -16.744 1.00 92.75 85 VAL A CA 1
ATOM 648 C C . VAL A 1 85 ? -3.909 -17.487 -15.686 1.00 92.75 85 VAL A C 1
ATOM 650 O O . VAL A 1 85 ? -3.407 -16.394 -15.929 1.00 92.75 85 VAL A O 1
ATOM 653 N N . GLY A 1 86 ? -4.484 -17.749 -14.514 1.00 95.19 86 GLY A N 1
ATOM 654 C CA . GLY A 1 86 ? -4.528 -16.794 -13.411 1.00 95.19 86 GLY A CA 1
ATOM 655 C C . GLY A 1 86 ? -5.483 -17.206 -12.300 1.00 95.19 86 GLY A C 1
ATOM 656 O O . GLY A 1 86 ? -5.962 -18.337 -12.274 1.00 95.19 86 GLY A O 1
ATOM 657 N N . PHE A 1 87 ? -5.807 -16.254 -11.427 1.00 97.88 87 PHE A N 1
ATOM 658 C CA . PHE A 1 87 ? -6.768 -16.410 -10.340 1.00 97.88 87 PHE A CA 1
ATOM 659 C C . PHE A 1 87 ? -7.716 -15.212 -10.258 1.00 97.88 87 PHE A C 1
ATOM 661 O O . PHE A 1 87 ? -7.289 -14.059 -10.336 1.00 97.88 87 PHE A O 1
ATOM 668 N N . THR A 1 88 ? -8.998 -15.481 -10.029 1.00 98.12 88 THR A N 1
ATOM 669 C CA . THR A 1 88 ? -9.982 -14.488 -9.597 1.00 98.12 88 THR A CA 1
ATOM 670 C C . THR A 1 88 ? -10.124 -14.561 -8.079 1.00 98.12 88 THR A C 1
ATOM 672 O O . THR A 1 88 ? -10.494 -15.602 -7.526 1.00 98.12 88 THR A O 1
ATOM 675 N N . ILE A 1 89 ? -9.826 -13.449 -7.409 1.00 98.44 89 ILE A N 1
ATOM 676 C CA . ILE A 1 89 ? -9.969 -13.259 -5.965 1.00 98.44 89 ILE A CA 1
ATOM 677 C C . ILE A 1 89 ? -11.297 -12.543 -5.726 1.00 98.44 89 ILE A C 1
ATOM 679 O O . ILE A 1 89 ? -11.501 -11.433 -6.218 1.00 98.44 89 ILE A O 1
ATOM 683 N N . SER A 1 90 ? -12.196 -13.192 -4.990 1.00 97.94 90 SER A N 1
ATOM 684 C CA . SER A 1 90 ? -13.488 -12.629 -4.589 1.00 97.94 90 SER A CA 1
ATOM 685 C C . SER A 1 90 ? -13.404 -12.085 -3.174 1.00 97.94 90 SER A C 1
ATOM 687 O O . SER A 1 90 ? -12.790 -12.709 -2.304 1.00 97.94 90 SER A O 1
ATOM 689 N N . PHE A 1 91 ? -14.047 -10.946 -2.947 1.00 96.56 91 PHE A N 1
ATOM 690 C CA . PHE A 1 91 ? -14.145 -10.322 -1.636 1.00 96.56 91 PHE A CA 1
ATOM 691 C C . PHE A 1 91 ? -15.589 -10.367 -1.127 1.00 96.56 91 PHE A C 1
ATOM 693 O O . PHE A 1 91 ? -16.498 -10.749 -1.868 1.00 96.56 91 PHE A O 1
ATOM 700 N N . LEU A 1 92 ? -15.803 -10.047 0.148 1.00 92.81 92 LEU A N 1
ATOM 701 C CA . LEU A 1 92 ? -17.143 -10.002 0.730 1.00 92.81 92 LEU A CA 1
ATOM 702 C C . LEU A 1 92 ? -17.946 -8.829 0.153 1.00 92.81 92 LEU A C 1
ATOM 704 O O . LEU A 1 92 ? -19.103 -9.005 -0.221 1.00 92.81 92 LEU A O 1
ATOM 708 N N . ASN A 1 93 ? -17.328 -7.647 0.097 1.00 90.38 93 ASN A N 1
ATOM 709 C CA . ASN A 1 93 ? -17.995 -6.387 -0.228 1.00 90.38 93 ASN A CA 1
ATOM 710 C C . ASN A 1 93 ? -17.474 -5.753 -1.528 1.00 90.38 93 ASN A C 1
ATOM 712 O O . ASN A 1 93 ? -18.261 -5.197 -2.296 1.00 90.38 93 ASN A O 1
ATOM 716 N N . THR A 1 94 ? -16.166 -5.816 -1.796 1.00 93.62 94 THR A N 1
ATOM 717 C CA . THR A 1 94 ? -15.575 -5.239 -3.015 1.00 93.62 94 THR A CA 1
ATOM 718 C C . THR A 1 94 ? -15.756 -6.183 -4.206 1.00 93.62 94 THR A C 1
ATOM 720 O O . THR A 1 94 ? -15.718 -7.407 -4.046 1.00 93.62 94 THR A O 1
ATOM 723 N N . PRO A 1 95 ? -15.922 -5.653 -5.433 1.00 97.19 95 PRO A N 1
ATOM 724 C CA . PRO A 1 95 ? -15.896 -6.472 -6.635 1.00 97.19 95 PRO A CA 1
ATOM 725 C C . PRO A 1 95 ? -14.645 -7.352 -6.721 1.00 97.19 95 PRO A C 1
ATOM 727 O O . PRO A 1 95 ? -13.544 -6.942 -6.350 1.00 97.19 95 PRO A O 1
ATOM 730 N N . ALA A 1 96 ? -14.822 -8.559 -7.253 1.00 98.06 96 ALA A N 1
ATOM 731 C CA . ALA A 1 96 ? -13.721 -9.480 -7.477 1.00 98.06 96 ALA A CA 1
ATOM 732 C C . ALA A 1 96 ? -12.677 -8.885 -8.433 1.00 98.06 96 ALA A C 1
ATOM 734 O O . ALA A 1 96 ? -13.007 -8.174 -9.386 1.00 98.06 96 ALA A O 1
ATOM 735 N N . ILE A 1 97 ? -11.414 -9.240 -8.211 1.00 98.06 97 ILE A N 1
ATOM 736 C CA . ILE A 1 97 ? -10.307 -8.895 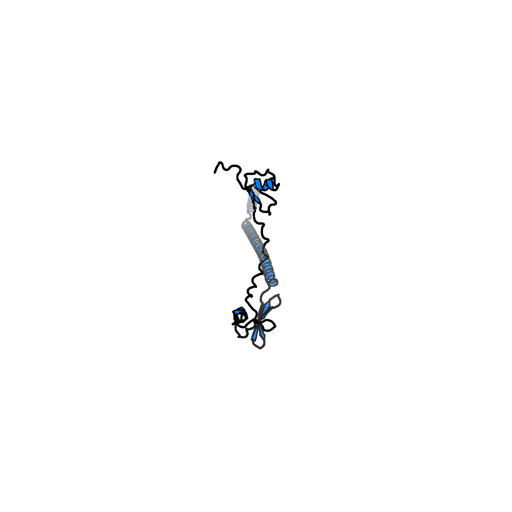-9.106 1.00 98.06 97 ILE A CA 1
ATOM 737 C C . ILE A 1 97 ? -9.759 -10.158 -9.751 1.00 98.06 97 ILE A C 1
ATOM 739 O O . ILE A 1 97 ? -9.789 -11.233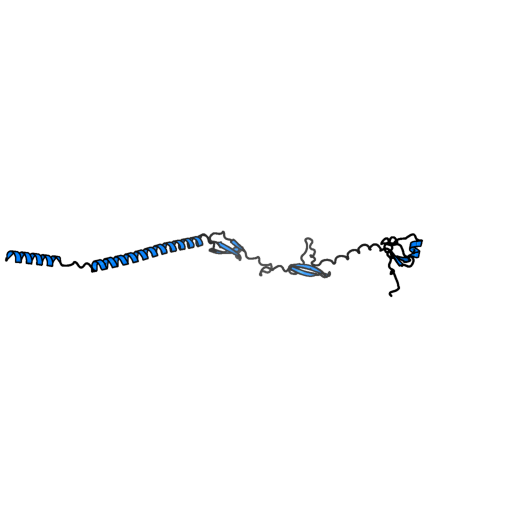 -9.157 1.00 98.06 97 ILE A O 1
ATOM 743 N N . THR A 1 98 ? -9.228 -10.029 -10.962 1.00 97.31 98 THR A N 1
ATOM 744 C CA . THR A 1 98 ? -8.550 -11.131 -11.647 1.00 97.31 98 THR A CA 1
ATOM 745 C C . THR A 1 98 ? -7.090 -10.781 -11.868 1.00 97.31 98 THR A C 1
ATOM 747 O O . THR A 1 98 ? -6.779 -9.726 -12.416 1.00 97.31 98 THR A O 1
ATOM 750 N N . ILE A 1 99 ? -6.207 -11.676 -11.439 1.00 95.38 99 ILE A N 1
ATOM 751 C CA . ILE A 1 99 ? -4.761 -11.579 -11.606 1.00 95.38 99 ILE A CA 1
ATOM 752 C C . ILE A 1 99 ? -4.346 -12.694 -12.557 1.00 95.38 99 ILE A C 1
ATOM 754 O O . ILE A 1 99 ? -4.535 -13.871 -12.256 1.00 95.38 99 ILE A O 1
ATOM 758 N N . TYR A 1 100 ? -3.784 -12.330 -13.704 1.00 92.25 100 TYR A N 1
ATOM 759 C CA . TYR A 1 100 ? -3.261 -13.294 -14.666 1.00 92.25 100 TYR A CA 1
ATOM 760 C C . TYR A 1 100 ? -1.799 -13.622 -14.368 1.00 92.25 100 TYR A C 1
ATOM 762 O O . TYR A 1 100 ? -1.039 -12.770 -13.904 1.00 92.25 100 TYR A O 1
ATOM 770 N N . HIS A 1 101 ? -1.401 -14.858 -14.659 1.00 85.81 101 HIS A N 1
ATOM 771 C CA . HIS A 1 101 ? 0.004 -15.232 -14.718 1.00 85.81 101 HIS A CA 1
ATOM 772 C C . HIS A 1 101 ? 0.729 -14.346 -15.739 1.00 85.81 101 HIS A C 1
ATOM 774 O O . HIS A 1 101 ? 0.160 -13.968 -16.766 1.00 85.81 101 HIS A O 1
ATOM 780 N N . GLY A 1 102 ? 2.001 -14.036 -15.477 1.00 73.12 102 GLY A N 1
ATOM 781 C CA . GLY A 1 102 ? 2.856 -13.441 -16.501 1.00 73.12 102 GLY A CA 1
ATOM 782 C C . GLY A 1 102 ? 2.913 -14.350 -17.729 1.00 73.12 102 GLY A C 1
ATOM 783 O O . GLY A 1 102 ? 2.862 -15.578 -17.607 1.00 73.12 102 GLY A O 1
ATOM 784 N N . THR A 1 103 ? 3.010 -13.761 -18.919 1.00 67.12 103 THR A N 1
ATOM 785 C CA . THR A 1 103 ? 3.258 -14.539 -20.133 1.00 67.12 103 THR A CA 1
ATOM 786 C C . THR A 1 103 ? 4.574 -15.287 -19.964 1.00 67.12 103 THR A C 1
ATOM 788 O O . THR A 1 103 ? 5.575 -14.699 -19.547 1.00 67.12 103 THR A O 1
ATOM 791 N N . LYS A 1 104 ? 4.579 -16.591 -20.267 1.00 62.69 104 LYS A N 1
ATOM 792 C CA . LYS A 1 104 ? 5.840 -17.321 -20.433 1.00 62.69 104 LYS A CA 1
ATOM 793 C C . LYS A 1 104 ? 6.684 -16.547 -21.449 1.00 6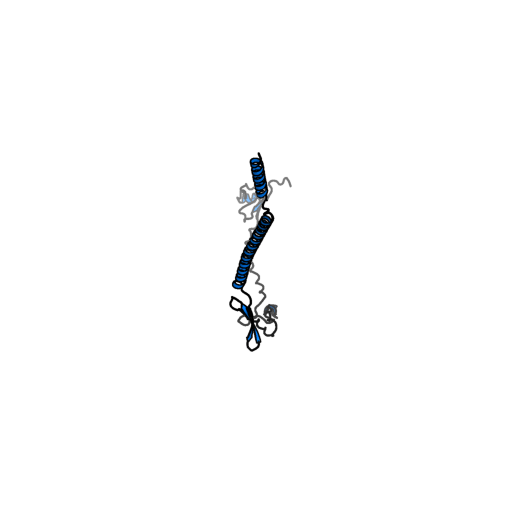2.69 104 LYS A C 1
ATOM 795 O O . LYS A 1 104 ? 6.137 -16.105 -22.458 1.00 62.69 104 LYS A O 1
ATOM 800 N N . GLY A 1 105 ? 7.977 -16.367 -21.173 1.00 55.91 105 GLY A N 1
ATOM 801 C CA . GLY A 1 105 ? 8.900 -15.923 -22.219 1.00 55.91 105 GLY A CA 1
ATOM 802 C C . GLY A 1 105 ? 8.909 -16.942 -23.362 1.00 55.91 105 GLY A C 1
ATOM 803 O O . GLY A 1 105 ? 8.428 -18.067 -23.186 1.00 55.91 105 GLY A O 1
ATOM 804 N N . ASP A 1 106 ? 9.482 -16.590 -24.511 1.00 55.81 106 ASP A N 1
ATOM 805 C CA . ASP A 1 106 ? 9.495 -17.438 -25.718 1.00 55.81 106 ASP A CA 1
ATOM 806 C C . ASP A 1 106 ? 10.096 -18.843 -25.485 1.00 55.81 106 ASP A C 1
ATOM 808 O O . ASP A 1 106 ? 9.891 -19.759 -26.280 1.00 55.81 106 ASP A O 1
ATOM 812 N N . LYS A 1 107 ? 10.805 -19.041 -24.364 1.00 58.50 107 LYS A N 1
ATOM 813 C CA . LYS A 1 107 ? 11.444 -20.301 -23.954 1.00 58.50 107 LYS A CA 1
ATOM 814 C C . LYS A 1 107 ? 10.735 -21.063 -22.825 1.00 58.50 107 LYS A C 1
ATOM 816 O O . LYS A 1 107 ? 11.218 -22.110 -22.411 1.00 58.50 107 LYS A O 1
ATOM 821 N N . GLY A 1 108 ? 9.586 -20.594 -22.337 1.00 53.62 108 GLY A N 1
ATOM 822 C CA . GLY A 1 108 ? 8.731 -21.358 -21.420 1.00 53.62 108 GLY A CA 1
ATOM 823 C C . GLY A 1 108 ? 9.060 -21.288 -19.919 1.00 53.62 108 GLY A C 1
ATOM 824 O O . GLY A 1 108 ? 8.232 -21.738 -19.123 1.00 53.62 108 GLY A O 1
ATOM 825 N N . ASP A 1 109 ? 10.185 -20.684 -19.528 1.00 54.94 109 ASP A N 1
ATOM 826 C CA . ASP A 1 109 ? 10.566 -20.404 -18.134 1.00 54.94 109 ASP A CA 1
ATOM 827 C C . ASP A 1 109 ? 10.228 -18.958 -17.713 1.00 54.94 109 ASP A C 1
ATOM 829 O O . ASP A 1 109 ? 9.688 -18.186 -18.513 1.00 54.94 109 ASP A O 1
ATOM 833 N N . LYS A 1 110 ? 10.467 -18.621 -16.425 1.00 55.84 110 LYS A N 1
ATOM 834 C CA . LYS A 1 110 ? 10.261 -17.281 -15.823 1.00 55.84 110 LYS A CA 1
ATOM 835 C C . LYS A 1 110 ? 10.600 -16.208 -16.856 1.00 55.84 110 LYS A C 1
ATOM 837 O O . LYS A 1 110 ? 11.708 -16.250 -17.374 1.00 55.84 110 LYS A O 1
ATOM 842 N N . GLY A 1 111 ? 9.643 -15.315 -17.142 1.00 55.34 111 GLY A N 1
ATOM 843 C CA . GLY A 1 111 ? 9.727 -14.347 -18.239 1.00 55.34 111 GLY A CA 1
ATOM 844 C C . GLY A 1 111 ? 11.141 -13.806 -18.413 1.00 55.34 111 GLY A C 1
ATOM 845 O O . GLY A 1 111 ? 11.729 -13.337 -17.438 1.00 55.34 111 GLY A O 1
ATOM 846 N N . ASP A 1 112 ? 11.681 -13.947 -19.624 1.00 64.38 112 ASP A N 1
ATOM 847 C CA . ASP A 1 112 ? 13.037 -13.523 -19.953 1.00 64.38 112 ASP A CA 1
ATOM 848 C C . ASP A 1 112 ? 13.143 -12.020 -19.673 1.00 64.38 112 ASP A C 1
ATOM 850 O O . ASP A 1 112 ? 12.665 -11.191 -20.449 1.00 64.38 112 ASP A O 1
ATOM 854 N N . THR A 1 113 ? 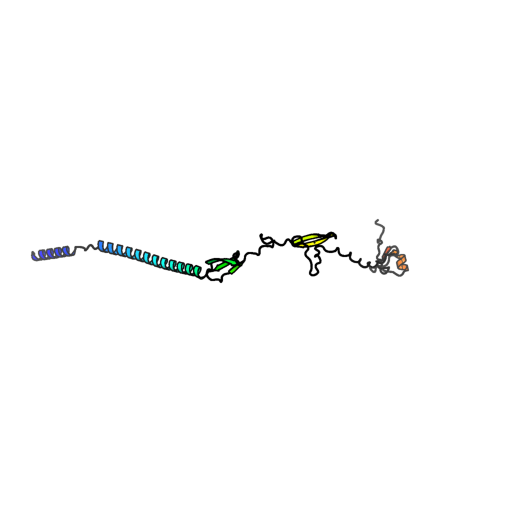13.716 -11.658 -18.521 1.00 70.38 113 THR A N 1
ATOM 855 C CA . THR A 1 113 ? 14.027 -10.264 -18.218 1.00 70.38 113 THR A CA 1
ATOM 856 C C . THR A 1 113 ? 14.945 -9.773 -19.336 1.00 70.38 113 THR A C 1
ATOM 858 O O . THR A 1 113 ? 16.023 -10.351 -19.499 1.00 70.38 113 THR A O 1
ATOM 861 N N . PRO A 1 114 ? 14.553 -8.749 -20.113 1.00 79.75 114 PRO A N 1
ATOM 862 C CA . PRO A 1 114 ? 15.345 -8.303 -21.249 1.00 79.75 114 PRO A CA 1
ATOM 863 C C . PRO A 1 114 ? 16.742 -7.894 -20.779 1.00 79.75 114 PRO A C 1
ATOM 865 O O . PRO A 1 114 ? 16.888 -7.048 -19.894 1.00 79.75 114 PRO A O 1
ATOM 868 N N . GLN A 1 115 ? 17.773 -8.495 -21.369 1.00 87.62 115 GLN A N 1
ATOM 869 C CA . GLN A 1 115 ? 19.156 -8.149 -21.081 1.00 87.62 115 GLN A CA 1
ATOM 870 C C . GLN A 1 115 ? 19.596 -7.039 -22.031 1.00 87.62 115 GLN A C 1
ATOM 872 O O . GLN A 1 115 ? 19.883 -7.291 -23.202 1.00 87.62 115 GLN A O 1
ATOM 877 N N . ILE A 1 116 ? 19.663 -5.815 -21.509 1.00 94.38 116 ILE A N 1
ATOM 878 C CA . ILE A 1 116 ? 20.270 -4.683 -22.211 1.00 94.38 116 ILE A CA 1
ATOM 879 C C . ILE A 1 116 ? 21.781 -4.714 -21.986 1.00 94.38 116 ILE A C 1
ATOM 881 O O . ILE A 1 116 ? 22.246 -4.745 -20.846 1.00 94.38 116 ILE A O 1
ATOM 885 N N . GLY A 1 117 ? 22.546 -4.712 -23.074 1.00 95.44 117 GLY A N 1
ATOM 886 C CA . GLY A 1 117 ? 24.005 -4.709 -23.053 1.00 95.44 117 GLY A CA 1
ATOM 887 C C . GLY A 1 117 ? 24.601 -3.759 -24.083 1.00 95.44 117 GLY A C 1
ATOM 888 O O . GLY A 1 117 ? 23.883 -3.091 -24.824 1.00 95.44 117 GLY A O 1
ATOM 889 N N . ALA A 1 118 ? 25.930 -3.708 -24.130 1.00 96.44 118 ALA A N 1
ATOM 890 C CA . ALA A 1 118 ? 26.666 -3.051 -25.200 1.00 96.44 118 ALA A CA 1
ATOM 891 C C . ALA A 1 118 ? 27.785 -3.974 -25.697 1.00 96.44 118 ALA A C 1
ATOM 893 O O . ALA A 1 118 ? 28.475 -4.603 -24.893 1.00 96.44 118 ALA A O 1
ATOM 894 N N . THR A 1 119 ? 27.969 -4.052 -27.012 1.00 95.94 119 THR A N 1
ATOM 895 C CA . THR A 1 119 ? 28.993 -4.891 -27.653 1.00 95.94 119 THR A CA 1
ATOM 896 C C . THR A 1 119 ? 29.758 -4.073 -28.684 1.00 95.94 119 THR A C 1
ATOM 898 O O . THR A 1 119 ? 29.164 -3.267 -29.399 1.00 95.94 119 THR A O 1
ATOM 901 N N . GLN A 1 120 ? 31.078 -4.259 -28.741 1.00 94.94 120 GLN A N 1
ATOM 902 C CA . GLN A 1 120 ? 31.922 -3.629 -29.750 1.00 94.94 120 GLN A CA 1
ATOM 903 C C . GLN A 1 120 ? 31.843 -4.416 -31.065 1.00 94.94 120 GLN A C 1
ATOM 905 O O . GLN A 1 120 ? 32.015 -5.634 -31.050 1.00 94.94 120 GLN A O 1
ATOM 910 N N . ALA A 1 121 ? 31.570 -3.734 -32.176 1.00 92.69 121 ALA A N 1
ATOM 911 C CA . ALA A 1 121 ? 31.606 -4.327 -33.511 1.00 92.69 121 ALA A CA 1
ATOM 912 C C . ALA A 1 121 ? 33.003 -4.191 -34.146 1.00 92.69 121 ALA A C 1
ATOM 914 O O . ALA A 1 121 ? 33.891 -3.530 -33.601 1.00 92.69 121 ALA A O 1
ATOM 915 N N . ASP A 1 122 ? 33.195 -4.799 -35.320 1.00 92.56 122 ASP A N 1
ATOM 916 C CA . ASP A 1 122 ? 34.478 -4.814 -36.046 1.00 92.56 122 ASP A CA 1
ATOM 917 C C . ASP A 1 122 ? 34.971 -3.414 -36.458 1.00 92.56 122 ASP A C 1
ATOM 919 O O . ASP A 1 122 ? 36.156 -3.216 -36.724 1.00 92.56 122 ASP A O 1
ATOM 923 N N . ASP A 1 123 ? 34.077 -2.426 -36.486 1.00 90.75 123 ASP A N 1
ATOM 924 C CA . ASP A 1 123 ? 34.394 -1.023 -36.762 1.00 90.75 123 ASP A CA 1
ATOM 925 C C . ASP A 1 123 ? 34.939 -0.264 -35.533 1.00 90.75 123 ASP A C 1
ATOM 927 O O . ASP A 1 123 ? 35.244 0.928 -35.612 1.00 90.75 123 ASP A O 1
ATOM 931 N N . GLY A 1 124 ? 35.059 -0.943 -34.387 1.00 90.56 124 GLY A N 1
ATOM 932 C CA . GLY A 1 124 ? 35.538 -0.383 -33.129 1.00 90.56 124 GLY A CA 1
ATOM 933 C C . GLY A 1 124 ? 34.496 0.430 -32.353 1.00 90.56 124 GLY A C 1
ATOM 934 O O . GLY A 1 124 ? 34.807 0.897 -31.251 1.00 90.56 124 GLY A O 1
ATOM 935 N N . ASN A 1 125 ? 33.269 0.583 -32.862 1.00 93.12 125 ASN A N 1
ATOM 936 C CA . ASN A 1 125 ? 32.182 1.259 -32.159 1.00 93.12 125 ASN A CA 1
ATOM 937 C C . ASN A 1 125 ? 31.413 0.305 -31.248 1.00 93.12 125 ASN A C 1
ATOM 939 O O . ASN A 1 125 ? 31.356 -0.901 -31.472 1.00 93.12 125 ASN A O 1
ATOM 943 N N . TRP A 1 126 ? 30.810 0.869 -30.204 1.00 95.62 126 TRP A N 1
ATOM 944 C CA . TRP A 1 126 ? 29.961 0.127 -29.278 1.00 95.62 126 TRP A CA 1
ATOM 945 C C . TRP A 1 126 ? 28.506 0.316 -29.674 1.00 95.62 126 TRP A C 1
ATOM 947 O O . TRP A 1 126 ? 28.094 1.440 -29.954 1.00 95.62 126 TRP A O 1
ATOM 957 N N . TYR A 1 127 ? 27.729 -0.761 -29.641 1.00 96.88 127 TYR A N 1
ATOM 958 C CA . TYR A 1 127 ? 26.316 -0.776 -30.008 1.00 96.88 127 TYR A CA 1
ATOM 959 C C . TYR A 1 127 ? 25.475 -1.386 -28.898 1.00 96.88 127 TYR A C 1
ATOM 961 O O . TYR A 1 127 ? 25.914 -2.335 -28.246 1.00 96.88 127 TYR A O 1
ATOM 969 N N . TRP A 1 128 ? 24.274 -0.847 -28.687 1.00 97.44 128 TRP A N 1
ATOM 970 C CA . TRP A 1 128 ? 23.320 -1.408 -27.735 1.00 97.44 128 TRP A CA 1
ATOM 971 C C . TRP A 1 128 ? 22.800 -2.761 -28.222 1.00 97.44 128 TRP A C 1
ATOM 973 O O . TRP A 1 128 ? 22.486 -2.928 -29.402 1.00 97.44 128 TRP A O 1
ATOM 983 N N . THR A 1 129 ? 22.677 -3.718 -27.306 1.00 96.56 129 THR A N 1
ATOM 984 C CA . THR A 1 129 ? 22.120 -5.044 -27.573 1.00 96.56 129 THR A CA 1
ATOM 985 C C . THR A 1 129 ? 20.929 -5.343 -26.671 1.00 96.56 129 THR A C 1
ATOM 987 O O . THR A 1 129 ? 20.896 -4.927 -25.512 1.00 96.56 129 THR A O 1
ATOM 990 N N . LEU A 1 130 ? 19.955 -6.077 -27.205 1.00 94.00 130 LEU A N 1
ATOM 991 C CA . LEU A 1 130 ? 18.849 -6.687 -26.477 1.00 94.00 130 LEU A CA 1
ATOM 992 C C . LEU A 1 130 ? 18.996 -8.202 -26.605 1.00 94.00 130 LEU A C 1
ATOM 994 O O . LEU A 1 130 ? 18.952 -8.744 -27.704 1.00 94.00 130 LEU A O 1
ATOM 998 N N . ASN A 1 131 ? 19.206 -8.888 -25.481 1.00 90.25 131 ASN A N 1
ATOM 999 C CA . ASN A 1 131 ? 19.404 -10.342 -25.432 1.00 90.25 131 ASN A CA 1
ATOM 1000 C C . ASN A 1 131 ? 20.549 -10.849 -26.335 1.00 90.25 131 ASN A C 1
ATOM 1002 O O . ASN A 1 131 ? 20.513 -11.976 -26.822 1.00 90.25 131 ASN A O 1
ATOM 1006 N N . GLY A 1 132 ? 21.581 -10.023 -26.535 1.00 90.31 132 GLY A N 1
ATOM 1007 C CA . GLY A 1 132 ? 22.748 -10.346 -27.362 1.00 90.31 132 GLY A CA 1
ATOM 1008 C C . GLY A 1 132 ? 22.615 -9.982 -28.845 1.00 90.31 132 GLY A C 1
ATOM 1009 O O . GLY A 1 132 ? 23.617 -10.031 -29.551 1.00 90.31 132 GLY A O 1
ATOM 1010 N N . GLU A 1 133 ? 21.436 -9.562 -29.307 1.00 94.56 133 GLU A N 1
ATOM 1011 C CA . GLU A 1 133 ? 21.223 -9.053 -30.668 1.00 94.56 133 GLU A CA 1
ATOM 1012 C C . GLU A 1 133 ? 21.291 -7.523 -30.698 1.00 94.56 133 GLU A C 1
ATOM 1014 O O . GLU A 1 133 ? 20.938 -6.869 -29.717 1.00 94.56 133 GLU A O 1
ATOM 1019 N N . PHE A 1 134 ? 21.747 -6.929 -31.805 1.00 95.75 134 PHE A N 1
ATOM 1020 C CA . PHE A 1 134 ? 21.809 -5.471 -31.924 1.00 95.75 134 PHE A CA 1
ATOM 1021 C C . PHE A 1 134 ? 20.414 -4.853 -31.893 1.00 95.75 134 PHE A C 1
ATOM 1023 O O . PHE A 1 134 ? 19.529 -5.236 -32.654 1.00 95.75 134 PHE A O 1
ATOM 1030 N N . LEU A 1 135 ? 20.247 -3.837 -31.048 1.00 96.56 135 LEU A N 1
ATOM 1031 C CA . LEU A 1 135 ? 19.099 -2.951 -31.148 1.00 96.56 135 LEU A CA 1
ATOM 1032 C C . LEU A 1 135 ? 19.280 -2.061 -32.371 1.00 96.56 135 LEU A C 1
ATOM 1034 O O . LEU A 1 135 ? 20.306 -1.391 -32.505 1.00 96.56 135 LEU A O 1
ATOM 1038 N N . THR A 1 136 ? 18.279 -2.053 -33.244 1.00 96.31 136 THR A N 1
ATOM 1039 C CA . THR A 1 136 ? 18.281 -1.259 -34.471 1.00 96.31 136 THR A CA 1
ATOM 1040 C C . THR A 1 136 ? 17.295 -0.103 -34.390 1.00 96.31 136 THR A C 1
ATOM 1042 O O . THR A 1 136 ? 16.284 -0.176 -33.689 1.00 96.31 136 THR A O 1
ATOM 1045 N N . ASP A 1 137 ? 17.579 0.967 -35.124 1.00 94.44 137 ASP A N 1
ATOM 1046 C CA . ASP A 1 137 ? 16.607 2.024 -35.392 1.00 94.44 137 ASP A CA 1
ATOM 1047 C C . ASP A 1 137 ? 15.507 1.554 -36.370 1.00 94.44 137 ASP A C 1
ATOM 1049 O O . ASP A 1 137 ? 15.439 0.384 -36.762 1.00 94.44 137 ASP A O 1
ATOM 1053 N N . THR A 1 138 ? 14.617 2.469 -36.761 1.00 95.25 138 THR A N 1
ATOM 1054 C CA . THR A 1 138 ? 13.516 2.190 -37.700 1.00 95.25 138 THR A CA 1
ATOM 1055 C C . THR A 1 138 ? 13.982 1.811 -39.103 1.00 95.25 138 THR A C 1
ATOM 1057 O O . THR A 1 138 ? 13.205 1.219 -39.851 1.00 95.25 138 THR A O 1
ATOM 1060 N N . ASP A 1 139 ? 15.226 2.133 -39.450 1.00 95.06 139 ASP A N 1
ATOM 1061 C CA . ASP A 1 139 ? 15.828 1.872 -40.756 1.00 95.06 139 ASP A CA 1
ATOM 1062 C C . ASP A 1 139 ? 16.676 0.585 -40.743 1.00 95.06 139 ASP A C 1
ATOM 1064 O O . ASP A 1 139 ? 17.227 0.188 -41.770 1.00 95.06 139 ASP A O 1
ATOM 1068 N N . GLY A 1 140 ? 16.759 -0.096 -39.594 1.00 94.44 140 GLY A N 1
ATOM 1069 C CA . GLY A 1 140 ? 17.514 -1.334 -39.414 1.00 94.44 140 GLY A CA 1
ATOM 1070 C C . GLY A 1 140 ? 18.992 -1.128 -39.074 1.00 94.44 140 GLY A C 1
ATOM 1071 O O . GLY A 1 140 ? 19.744 -2.103 -39.054 1.00 94.44 140 GLY A O 1
ATOM 1072 N N . ASN A 1 141 ? 19.432 0.100 -38.779 1.00 94.25 141 ASN A N 1
ATOM 1073 C CA . ASN A 1 141 ? 20.825 0.361 -38.416 1.00 94.25 141 ASN A CA 1
ATOM 1074 C C . ASN A 1 141 ? 21.054 0.141 -36.911 1.00 94.25 141 ASN A C 1
ATOM 1076 O O . ASN A 1 141 ? 20.259 0.628 -36.104 1.00 94.25 141 ASN A O 1
ATOM 1080 N N . PRO A 1 142 ? 22.145 -0.532 -36.495 1.00 95.25 142 PRO A N 1
ATOM 1081 C CA . PRO A 1 142 ? 22.486 -0.693 -35.083 1.00 95.25 142 PRO A CA 1
ATOM 1082 C C . PRO A 1 142 ? 22.655 0.646 -34.344 1.00 95.25 142 PRO A C 1
ATOM 1084 O O . PRO A 1 142 ? 23.348 1.554 -34.809 1.00 95.25 142 PRO A O 1
ATOM 1087 N N . ILE A 1 143 ? 22.076 0.757 -33.147 1.00 95.12 143 ILE A N 1
ATOM 1088 C CA . ILE A 1 143 ? 22.114 1.978 -32.331 1.00 95.12 143 ILE A CA 1
ATOM 1089 C C . ILE A 1 143 ? 23.445 2.063 -31.574 1.00 95.12 143 ILE A C 1
ATOM 1091 O O . ILE A 1 143 ? 23.747 1.226 -30.719 1.00 95.12 143 ILE A O 1
ATOM 1095 N N . ARG A 1 144 ? 24.236 3.107 -31.847 1.00 93.75 144 ARG A N 1
ATOM 1096 C CA . ARG A 1 144 ? 25.525 3.337 -31.178 1.00 93.75 144 ARG A CA 1
ATOM 1097 C C . ARG A 1 144 ? 25.361 3.693 -29.698 1.00 93.75 144 ARG A C 1
ATOM 1099 O O . ARG A 1 144 ? 24.561 4.547 -29.326 1.00 93.75 144 ARG A O 1
ATOM 1106 N N . ALA A 1 145 ? 26.191 3.070 -28.870 1.00 93.88 145 ALA A N 1
ATOM 1107 C CA . ALA A 1 145 ? 26.321 3.293 -27.433 1.00 93.88 145 ALA A CA 1
ATOM 1108 C C . ALA A 1 145 ? 27.518 4.191 -27.066 1.00 93.88 145 ALA A C 1
ATOM 1110 O O . ALA A 1 145 ? 27.626 4.633 -25.925 1.00 93.88 145 ALA A O 1
ATOM 1111 N N . ASN A 1 146 ? 28.415 4.483 -28.015 1.00 90.75 146 ASN A N 1
ATOM 1112 C CA . ASN A 1 146 ? 29.536 5.404 -27.830 1.00 90.75 146 ASN A CA 1
ATOM 1113 C C . ASN A 1 146 ? 29.378 6.676 -28.677 1.00 90.75 146 ASN A C 1
ATOM 1115 O O . ASN A 1 146 ? 28.981 6.627 -29.842 1.00 90.75 146 ASN A O 1
ATOM 1119 N N . GLY A 1 147 ? 29.759 7.819 -28.103 1.00 80.94 147 GLY A N 1
ATOM 1120 C CA . GLY A 1 147 ? 29.877 9.071 -28.848 1.00 80.94 147 GLY A CA 1
ATOM 1121 C C . GLY A 1 147 ? 31.069 9.055 -29.810 1.00 80.94 147 GLY A C 1
ATOM 1122 O O . GLY A 1 147 ? 32.051 8.341 -29.602 1.00 80.94 147 GLY A O 1
ATOM 1123 N N . THR A 1 148 ? 31.005 9.867 -30.862 1.00 75.00 148 THR A N 1
ATOM 1124 C CA . THR A 1 148 ? 32.196 10.240 -31.634 1.00 75.00 148 THR A CA 1
ATOM 1125 C C . THR A 1 148 ? 33.015 11.237 -30.823 1.00 75.00 148 THR A C 1
ATOM 1127 O O . THR A 1 148 ? 32.443 12.160 -30.242 1.00 75.00 148 THR A O 1
ATOM 1130 N N . GLN A 1 149 ? 34.342 11.092 -30.798 1.00 69.44 149 GLN A N 1
ATOM 1131 C CA . GLN A 1 149 ? 35.215 12.156 -30.303 1.00 69.44 149 GLN A CA 1
ATOM 1132 C C . GLN A 1 149 ? 34.872 13.443 -31.067 1.00 69.44 149 GLN A C 1
ATOM 1134 O O . GLN A 1 149 ? 34.931 13.464 -32.297 1.00 69.44 149 GLN A O 1
ATOM 1139 N N . GLY A 1 150 ? 34.433 14.482 -30.350 1.00 67.44 150 GLY A N 1
ATOM 1140 C CA . GLY A 1 150 ? 34.163 15.782 -30.956 1.00 67.44 150 GLY A CA 1
ATOM 1141 C C . GLY A 1 150 ? 35.428 16.311 -31.626 1.00 67.44 150 GLY A C 1
ATOM 1142 O O . GLY A 1 150 ? 36.534 16.070 -31.135 1.00 67.44 150 GLY A O 1
ATOM 1143 N N . GLY A 1 151 ? 35.273 17.007 -32.753 1.00 76.50 151 GLY A N 1
ATOM 1144 C CA . GLY A 1 151 ? 36.392 17.707 -33.379 1.00 76.50 151 GLY A CA 1
ATOM 1145 C C . GLY A 1 151 ? 37.071 18.635 -32.371 1.00 76.50 151 GLY A C 1
ATOM 1146 O O . GLY A 1 151 ? 36.418 19.185 -31.480 1.00 76.50 151 GLY A O 1
ATOM 1147 N N . GLN A 1 152 ? 38.390 18.785 -32.489 1.00 77.56 152 GLN A N 1
ATOM 1148 C CA . GLN A 1 152 ? 39.117 19.791 -31.725 1.00 77.56 152 GLN A CA 1
ATOM 1149 C C . GLN A 1 152 ? 38.516 21.159 -32.074 1.00 77.56 152 GLN A C 1
ATOM 1151 O O . GLN A 1 152 ? 38.399 21.482 -33.253 1.00 77.56 152 GLN A O 1
ATOM 1156 N N . GLY A 1 153 ? 38.066 21.910 -31.065 1.00 74.75 153 GLY A N 1
ATOM 1157 C CA . GLY A 1 153 ? 37.488 23.233 -31.291 1.00 74.75 153 GLY A CA 1
ATOM 1158 C C . GLY A 1 153 ? 38.475 24.134 -32.029 1.00 74.75 153 GLY A C 1
ATOM 1159 O O . GLY A 1 153 ? 39.687 24.018 -31.822 1.00 74.75 153 GLY A O 1
ATOM 1160 N N . ASP A 1 154 ? 37.955 25.012 -32.885 1.00 83.56 154 ASP A N 1
ATOM 1161 C CA . ASP A 1 154 ? 38.783 25.968 -33.612 1.00 83.56 154 ASP A CA 1
ATOM 1162 C C . ASP A 1 154 ? 39.617 26.800 -32.632 1.00 83.56 154 ASP A C 1
ATOM 1164 O O . ASP A 1 154 ? 39.145 27.206 -31.563 1.00 83.56 154 ASP A O 1
ATOM 1168 N N . GLN A 1 155 ? 40.876 27.052 -32.991 1.00 83.00 155 GLN A N 1
ATOM 1169 C CA . GLN A 1 155 ? 41.723 27.949 -32.219 1.00 83.00 155 GLN A CA 1
ATOM 1170 C C . GLN A 1 155 ? 41.061 29.333 -32.187 1.00 83.00 155 GLN A C 1
ATOM 1172 O O . GLN A 1 155 ? 40.729 29.893 -33.233 1.00 83.00 155 GLN A O 1
ATOM 1177 N N . GLY A 1 156 ? 40.872 29.887 -30.986 1.00 80.44 156 GLY A N 1
ATOM 1178 C CA . GLY A 1 156 ? 40.390 31.258 -30.836 1.00 80.44 156 GLY A CA 1
ATOM 1179 C C . GLY A 1 156 ? 41.298 32.255 -31.572 1.00 80.44 156 GLY A C 1
ATOM 1180 O O . GLY A 1 156 ? 42.473 31.954 -31.811 1.00 80.44 156 GLY A O 1
ATOM 1181 N N . PRO A 1 157 ? 40.783 33.441 -31.940 1.00 81.56 157 PRO A N 1
ATOM 1182 C CA . PRO A 1 157 ? 41.600 34.468 -32.574 1.00 81.56 157 PRO A CA 1
ATOM 1183 C C . PRO A 1 157 ? 42.818 34.795 -31.701 1.00 81.56 157 PRO A C 1
ATOM 1185 O O . PRO A 1 157 ? 42.741 34.761 -30.470 1.00 81.56 157 PRO A O 1
ATOM 1188 N N . ALA A 1 158 ? 43.946 35.101 -32.344 1.00 83.44 158 ALA A N 1
ATOM 1189 C CA . ALA A 1 158 ? 45.101 35.640 -31.637 1.00 83.44 158 ALA A CA 1
ATOM 1190 C C . ALA A 1 158 ? 44.683 36.920 -30.893 1.00 83.44 158 ALA A C 1
ATOM 1192 O O . ALA A 1 158 ? 43.913 37.719 -31.427 1.00 83.44 158 ALA A O 1
ATOM 1193 N N . GLY A 1 159 ? 45.160 37.094 -29.659 1.00 78.19 159 GLY A N 1
ATOM 1194 C CA . GLY A 1 159 ? 45.008 38.370 -28.962 1.00 78.19 159 GLY A CA 1
ATOM 1195 C C . GLY A 1 159 ? 45.792 39.466 -29.683 1.00 78.19 159 GLY A C 1
ATOM 1196 O O . GLY A 1 159 ? 46.783 39.169 -30.349 1.00 78.19 159 GLY A O 1
ATOM 1197 N N . ASP A 1 160 ? 45.355 40.717 -29.549 1.00 82.44 160 ASP A N 1
ATOM 1198 C CA . ASP A 1 160 ? 46.093 41.858 -30.094 1.00 82.44 160 ASP A CA 1
ATOM 1199 C C . ASP A 1 160 ? 47.479 41.972 -29.433 1.00 82.44 160 ASP A C 1
ATOM 1201 O O . ASP A 1 160 ? 47.612 41.820 -28.213 1.00 82.44 160 ASP A O 1
ATOM 1205 N N . ASP A 1 161 ? 48.509 42.265 -30.233 1.00 80.56 161 ASP A N 1
ATOM 1206 C CA . ASP A 1 161 ? 49.861 42.511 -29.728 1.00 80.56 161 ASP A CA 1
ATOM 1207 C C . ASP A 1 161 ? 49.863 43.727 -28.788 1.00 80.56 161 ASP A C 1
ATOM 1209 O O . ASP A 1 161 ? 49.418 44.824 -29.144 1.00 80.56 161 ASP A O 1
ATOM 1213 N N . ALA A 1 162 ? 50.415 43.561 -27.585 1.00 75.62 162 ALA A N 1
ATOM 1214 C CA . ALA A 1 162 ? 50.662 44.693 -26.702 1.00 75.62 162 ALA A CA 1
ATOM 1215 C C . ALA A 1 162 ? 51.787 45.573 -27.286 1.00 75.62 162 ALA A C 1
ATOM 1217 O O . ALA A 1 162 ? 52.795 45.039 -27.762 1.00 75.62 162 ALA A O 1
ATOM 1218 N N . PRO A 1 163 ? 51.673 46.913 -27.236 1.00 82.44 163 PRO A N 1
ATOM 1219 C CA . PRO A 1 163 ? 52.768 47.787 -27.641 1.00 82.44 163 PRO A CA 1
ATOM 1220 C C . PRO A 1 163 ? 54.039 47.471 -26.835 1.00 82.44 163 PRO A C 1
ATOM 1222 O O . PRO A 1 163 ? 53.990 47.267 -25.621 1.00 82.44 163 PRO A O 1
ATOM 1225 N N . LEU A 1 164 ? 55.189 47.433 -27.518 1.00 86.88 164 LEU A N 1
ATOM 1226 C CA . LEU A 1 164 ? 56.479 47.161 -26.881 1.00 86.88 164 LEU A CA 1
ATOM 1227 C C . LEU A 1 164 ? 56.814 48.257 -25.856 1.00 86.88 164 LEU A C 1
ATOM 1229 O O . LEU A 1 164 ? 56.742 49.440 -26.206 1.00 86.88 164 LEU A O 1
ATOM 1233 N N . PRO A 1 165 ? 57.235 47.898 -24.629 1.00 91.31 165 PRO A N 1
ATOM 1234 C CA . PRO A 1 165 ? 57.681 48.886 -23.661 1.00 91.31 165 PRO A CA 1
ATOM 1235 C C . PRO A 1 165 ? 58.890 49.681 -24.173 1.00 91.31 165 PRO A C 1
ATOM 1237 O O . PRO A 1 165 ? 59.831 49.116 -24.734 1.00 91.31 165 PRO A O 1
ATOM 1240 N N . GLN A 1 166 ? 58.876 50.996 -23.968 1.00 93.56 166 GLN A N 1
ATOM 1241 C CA . GLN A 1 166 ? 59.922 51.922 -24.405 1.00 93.56 166 GLN A CA 1
ATOM 1242 C C . GLN A 1 166 ? 60.631 52.539 -23.201 1.00 93.56 166 GLN A C 1
ATOM 1244 O O . GLN A 1 166 ? 59.980 52.941 -22.241 1.00 93.56 166 GLN A O 1
ATOM 1249 N N . LEU A 1 167 ? 61.959 52.664 -23.278 1.00 94.25 167 LEU A N 1
ATOM 1250 C CA . LEU A 1 167 ? 62.777 53.361 -22.284 1.00 94.25 167 LEU A CA 1
ATOM 1251 C C . LEU A 1 167 ? 63.364 54.649 -22.869 1.00 94.25 167 LEU A C 1
ATOM 1253 O O . LEU A 1 167 ? 63.841 54.667 -24.008 1.00 94.25 167 LEU A O 1
ATOM 1257 N N . ALA A 1 168 ? 63.367 55.713 -22.073 1.00 94.12 168 ALA A N 1
ATOM 1258 C CA . ALA A 1 168 ? 64.006 56.981 -22.409 1.00 94.12 168 ALA A CA 1
ATOM 1259 C C . ALA A 1 168 ? 64.628 57.627 -21.165 1.00 94.12 168 ALA A C 1
ATOM 1261 O O . ALA A 1 168 ? 64.161 57.420 -20.045 1.00 94.12 168 ALA A O 1
ATOM 1262 N N . THR A 1 169 ? 65.686 58.412 -21.368 1.00 94.25 169 THR A N 1
ATOM 1263 C CA . THR A 1 169 ? 66.229 59.303 -20.336 1.00 94.25 169 THR A CA 1
ATOM 1264 C C . THR A 1 169 ? 65.383 60.569 -20.248 1.00 94.25 169 THR A C 1
ATOM 1266 O O . THR A 1 169 ? 64.794 60.994 -21.247 1.00 94.25 169 THR A O 1
ATOM 1269 N N . GLY A 1 170 ? 65.366 61.215 -19.085 1.00 93.12 170 GLY A N 1
ATOM 1270 C CA . GLY A 1 170 ? 64.664 62.480 -18.911 1.00 93.12 170 GLY A CA 1
ATOM 1271 C C . GLY A 1 170 ? 65.172 63.580 -19.840 1.00 93.12 170 GLY A C 1
ATOM 1272 O O . GLY A 1 170 ? 64.365 64.311 -20.404 1.00 93.12 170 GLY A O 1
ATOM 1273 N N . THR A 1 171 ? 66.482 63.647 -20.109 1.00 94.19 171 THR A N 1
ATOM 1274 C CA . THR A 1 171 ? 67.044 64.583 -21.100 1.00 94.19 171 THR A CA 1
ATOM 1275 C C . THR A 1 171 ? 66.391 64.406 -22.469 1.00 94.19 171 THR A C 1
ATOM 1277 O O . THR A 1 171 ? 65.935 65.380 -23.063 1.00 94.19 171 THR A O 1
ATOM 1280 N N . LYS A 1 172 ? 66.265 63.157 -22.942 1.00 95.25 172 LYS A N 1
ATOM 1281 C CA . LYS A 1 172 ? 65.652 62.857 -24.241 1.00 95.25 172 LYS A CA 1
ATOM 1282 C C . LYS A 1 172 ? 64.159 63.198 -24.262 1.00 95.25 172 LYS A C 1
ATOM 1284 O O . LYS A 1 172 ? 63.659 63.666 -25.279 1.00 95.25 172 LYS A O 1
ATOM 1289 N N . LEU A 1 173 ? 63.445 62.969 -23.160 1.00 95.44 173 LEU A N 1
ATOM 1290 C CA . LEU A 1 173 ? 62.025 63.317 -23.049 1.00 95.44 173 LEU A CA 1
ATOM 1291 C C . LEU A 1 173 ? 61.805 64.834 -23.058 1.00 95.44 173 LEU A C 1
ATOM 1293 O O . LEU A 1 173 ? 60.956 65.322 -23.805 1.00 95.44 173 LEU A O 1
ATOM 1297 N N . THR A 1 174 ? 62.619 65.585 -22.316 1.00 92.12 174 THR A N 1
ATOM 1298 C CA . THR A 1 174 ? 62.559 67.052 -22.283 1.00 92.12 174 THR A CA 1
ATOM 1299 C C . THR A 1 174 ? 62.888 67.661 -23.648 1.00 92.12 174 THR A C 1
ATOM 1301 O O . THR A 1 174 ? 62.200 68.581 -24.086 1.00 92.12 174 THR A O 1
ATOM 1304 N N . GLU A 1 175 ? 63.869 67.114 -24.377 1.00 93.75 175 GLU A N 1
ATOM 1305 C CA . GLU A 1 175 ? 64.163 67.499 -25.771 1.00 93.75 175 GLU A CA 1
ATOM 1306 C C . GLU A 1 175 ? 62.973 67.261 -26.715 1.00 93.75 175 GLU A C 1
ATOM 1308 O O . GLU A 1 175 ? 62.781 68.002 -27.679 1.00 93.75 175 GLU A O 1
ATOM 1313 N N . GLN A 1 176 ? 62.149 66.251 -26.427 1.00 92.06 176 GLN A N 1
ATOM 1314 C CA . GLN A 1 176 ? 60.929 65.932 -27.172 1.00 92.06 176 GLN A CA 1
ATOM 1315 C C . GLN A 1 176 ? 59.697 66.720 -26.691 1.00 92.06 176 GLN A C 1
ATOM 1317 O O . GLN A 1 176 ? 58.599 66.510 -27.204 1.00 92.06 176 GLN A O 1
ATOM 1322 N N . GLY A 1 177 ? 59.860 67.639 -25.733 1.00 92.62 177 GLY A N 1
ATOM 1323 C CA . GLY A 1 177 ? 58.778 68.463 -25.192 1.00 92.62 177 GLY A CA 1
ATOM 1324 C C . GLY A 1 177 ? 57.889 67.754 -24.165 1.00 92.62 177 GLY A C 1
ATOM 1325 O O . GLY A 1 177 ? 56.867 68.309 -23.764 1.00 92.62 177 GLY A O 1
ATOM 1326 N N . VAL A 1 178 ? 58.266 66.555 -23.714 1.00 93.81 178 VAL A N 1
ATOM 1327 C CA . VAL A 1 178 ? 57.601 65.861 -22.606 1.00 93.81 178 VAL A CA 1
ATOM 1328 C C . VAL A 1 178 ? 58.198 66.383 -21.303 1.00 93.81 178 VAL A C 1
ATOM 1330 O O . VAL A 1 178 ? 59.335 66.072 -20.965 1.00 93.81 178 VAL A O 1
ATOM 1333 N N . THR A 1 179 ? 57.440 67.212 -20.585 1.00 93.00 179 THR A N 1
ATOM 1334 C CA . THR A 1 179 ? 57.928 67.914 -19.384 1.00 93.00 179 THR A CA 1
ATOM 1335 C C . THR A 1 179 ? 57.392 67.352 -18.076 1.00 93.00 179 THR A C 1
ATOM 1337 O O . THR A 1 179 ? 57.922 67.700 -17.024 1.00 93.00 179 THR A O 1
ATOM 1340 N N . THR A 1 180 ? 56.381 66.476 -18.122 1.00 95.00 180 THR A N 1
ATOM 1341 C CA . THR A 1 180 ? 55.830 65.815 -16.931 1.00 95.00 180 THR A CA 1
ATOM 1342 C C . THR A 1 180 ? 55.650 64.311 -17.127 1.00 95.00 180 THR A C 1
ATOM 1344 O O . THR A 1 180 ? 55.449 63.846 -18.249 1.00 95.00 180 THR A O 1
ATOM 1347 N N . ASP A 1 181 ? 55.759 63.555 -16.036 1.00 93.69 181 ASP A N 1
ATOM 1348 C CA . ASP A 1 181 ? 55.550 62.110 -15.987 1.00 93.69 181 ASP A CA 1
ATOM 1349 C C . ASP A 1 181 ? 54.061 61.736 -15.831 1.00 93.69 181 ASP A C 1
ATOM 1351 O O . ASP A 1 181 ? 53.177 62.592 -15.761 1.00 93.69 181 ASP A O 1
ATOM 1355 N N . SER A 1 182 ? 53.765 60.437 -15.769 1.00 94.06 182 SER A N 1
ATOM 1356 C CA . SER A 1 182 ? 52.412 59.888 -15.599 1.00 94.06 182 SER A CA 1
ATOM 1357 C C . SER A 1 182 ? 51.732 60.279 -14.277 1.00 94.06 182 SER A C 1
ATOM 1359 O O . SER A 1 182 ? 50.528 60.077 -14.131 1.00 94.06 182 SER A O 1
ATOM 1361 N N . GLN A 1 183 ? 52.479 60.847 -13.324 1.00 92.75 183 GLN A N 1
ATOM 1362 C CA . GLN A 1 183 ? 51.988 61.396 -12.059 1.00 92.75 183 GLN A CA 1
ATOM 1363 C C . GLN A 1 183 ? 51.957 62.934 -12.066 1.00 92.75 183 GLN A C 1
ATOM 1365 O O . GLN A 1 183 ? 51.787 63.545 -11.009 1.00 92.75 183 GLN A O 1
ATOM 1370 N N . ASN A 1 184 ? 52.118 63.563 -13.236 1.00 92.94 184 ASN A N 1
ATOM 1371 C CA . ASN A 1 184 ? 52.210 65.010 -13.428 1.00 92.94 184 ASN A CA 1
ATOM 1372 C C . ASN A 1 184 ? 53.398 65.674 -12.698 1.00 92.94 184 ASN A C 1
ATOM 1374 O O . ASN A 1 184 ? 53.369 66.884 -12.457 1.00 92.94 184 ASN A O 1
ATOM 1378 N N . LYS A 1 185 ? 54.453 64.928 -12.350 1.00 92.25 185 LYS A N 1
ATOM 1379 C CA . LYS A 1 185 ? 55.695 65.505 -11.809 1.00 92.25 185 LYS A CA 1
ATOM 1380 C C . LYS A 1 185 ? 56.624 65.904 -12.941 1.00 92.25 185 LYS A C 1
ATOM 1382 O O . LYS A 1 185 ? 56.593 65.279 -13.995 1.00 92.25 185 LYS A O 1
ATOM 1387 N N . ASN A 1 186 ? 57.463 66.915 -12.729 1.00 94.88 186 ASN A N 1
ATOM 1388 C CA . ASN A 1 186 ? 58.434 67.329 -13.740 1.00 94.88 186 ASN A CA 1
ATOM 1389 C C . ASN A 1 186 ? 59.395 66.182 -14.091 1.00 94.88 186 ASN A C 1
ATOM 1391 O O . ASN A 1 186 ? 59.794 65.404 -13.224 1.00 94.88 186 ASN A O 1
ATOM 1395 N N . ILE A 1 187 ? 59.758 66.082 -15.370 1.00 94.06 187 ILE A N 1
ATOM 1396 C CA . ILE A 1 187 ? 60.762 65.124 -15.836 1.00 94.06 187 ILE A CA 1
ATOM 1397 C C . ILE A 1 187 ? 62.146 65.545 -15.332 1.00 94.06 187 ILE A C 1
ATOM 1399 O O . ILE A 1 187 ? 62.596 66.656 -15.610 1.00 94.06 187 ILE A O 1
ATOM 1403 N N . GLU A 1 188 ? 62.834 64.635 -14.642 1.00 92.06 188 GLU A N 1
ATOM 1404 C CA . GLU A 1 188 ? 64.204 64.849 -14.173 1.00 92.06 188 GLU A CA 1
ATOM 1405 C C . GLU A 1 188 ? 65.205 64.406 -15.252 1.00 92.06 188 GLU A C 1
ATOM 1407 O O . GLU A 1 188 ? 65.131 63.254 -15.691 1.00 92.06 188 GLU A O 1
ATOM 1412 N N . PRO A 1 189 ? 66.133 65.271 -15.712 1.00 90.69 189 PRO A N 1
ATOM 1413 C CA . PRO A 1 189 ? 66.999 64.978 -16.859 1.00 90.69 189 PRO A CA 1
ATOM 1414 C C . PRO A 1 189 ? 67.818 63.681 -16.748 1.00 90.69 189 PRO A C 1
ATOM 1416 O O . PRO A 1 189 ? 67.989 62.964 -17.736 1.00 90.69 189 PRO A O 1
ATOM 1419 N N . ASP A 1 190 ? 68.300 63.356 -15.552 1.00 89.56 190 ASP A N 1
ATOM 1420 C CA . ASP A 1 190 ? 69.148 62.200 -15.253 1.00 89.56 190 ASP A CA 1
ATOM 1421 C C . ASP A 1 190 ? 68.366 60.912 -14.929 1.00 89.56 190 ASP A C 1
ATOM 1423 O O . ASP A 1 190 ? 68.962 59.845 -14.765 1.00 89.56 190 ASP A O 1
ATOM 1427 N N . ALA A 1 191 ? 67.032 60.972 -14.894 1.00 92.44 191 ALA A N 1
ATOM 1428 C CA . ALA A 1 191 ? 66.182 59.824 -14.613 1.00 92.44 191 ALA A CA 1
ATOM 1429 C C . ALA A 1 191 ? 65.881 58.963 -15.855 1.00 92.44 191 ALA A C 1
ATOM 1431 O O . ALA A 1 191 ? 65.957 59.411 -17.002 1.00 92.44 191 ALA A O 1
ATOM 1432 N N . ILE A 1 192 ? 65.502 57.702 -15.620 1.00 93.94 192 ILE A N 1
ATOM 1433 C CA . ILE A 1 192 ? 65.035 56.761 -16.646 1.00 93.94 192 ILE A CA 1
ATOM 1434 C C . ILE A 1 192 ? 63.527 56.577 -16.510 1.00 93.94 192 ILE A C 1
ATOM 1436 O O . ILE A 1 192 ? 63.014 56.356 -15.410 1.00 93.94 192 ILE A O 1
ATOM 1440 N N . TYR A 1 193 ? 62.834 56.614 -17.645 1.00 95.25 193 TYR A N 1
ATOM 1441 C CA . TYR A 1 193 ? 61.387 56.484 -17.742 1.00 95.25 193 TYR A CA 1
ATOM 1442 C C . TYR A 1 193 ? 60.990 55.315 -18.640 1.00 95.25 193 TYR A C 1
ATOM 1444 O O . TYR A 1 193 ? 61.643 55.051 -19.650 1.00 95.25 193 TYR A O 1
ATOM 1452 N N . LEU A 1 194 ? 59.890 54.651 -18.278 1.00 95.56 194 LEU A N 1
ATOM 1453 C CA . LEU A 1 194 ? 59.259 53.563 -19.022 1.00 95.56 194 LEU A CA 1
ATOM 1454 C C . LEU A 1 194 ? 57.888 54.002 -19.548 1.00 95.56 194 LEU A C 1
ATOM 1456 O O . LEU A 1 194 ? 57.072 54.521 -18.784 1.00 95.56 194 LEU A O 1
ATOM 1460 N N . SER A 1 195 ? 57.616 53.727 -20.822 1.00 94.38 195 SER A N 1
ATOM 1461 C CA . SER A 1 195 ? 56.284 53.811 -21.422 1.00 94.38 195 SER A CA 1
ATOM 1462 C C . SER A 1 195 ? 55.809 52.430 -21.861 1.00 94.38 195 SER A C 1
ATOM 1464 O O . SER A 1 195 ? 56.570 51.675 -22.463 1.00 94.38 195 SER A O 1
ATOM 1466 N N . VAL A 1 196 ? 54.550 52.102 -21.571 1.00 91.94 196 VAL A N 1
ATOM 1467 C CA . VAL A 1 196 ? 53.903 50.829 -21.953 1.00 91.94 196 VAL A CA 1
ATOM 1468 C C . VAL A 1 196 ? 52.696 51.038 -22.871 1.00 91.94 196 VAL A C 1
ATOM 1470 O O . VAL A 1 196 ? 51.980 50.096 -23.180 1.00 91.94 196 VAL A O 1
ATOM 1473 N N . ASP A 1 197 ? 52.459 52.274 -23.312 1.00 90.44 197 ASP A N 1
ATOM 1474 C CA . ASP A 1 197 ? 51.305 52.677 -24.123 1.00 90.44 197 ASP A CA 1
ATOM 1475 C C . ASP A 1 197 ? 51.720 53.322 -25.458 1.00 90.44 197 ASP A C 1
ATOM 1477 O O . ASP A 1 197 ? 50.959 54.077 -26.074 1.00 90.44 197 ASP A O 1
ATOM 1481 N N . GLY A 1 198 ? 52.931 52.995 -25.920 1.00 89.38 198 GLY A N 1
ATOM 1482 C CA . GLY A 1 198 ? 53.498 53.490 -27.174 1.00 89.38 198 GLY A CA 1
ATOM 1483 C C . GLY A 1 198 ? 54.049 54.914 -27.088 1.00 89.38 198 GLY A C 1
ATOM 1484 O O . GLY A 1 198 ? 53.979 55.646 -28.074 1.00 89.38 198 GLY A O 1
ATOM 1485 N N . GLY A 1 199 ? 54.560 55.320 -25.924 1.00 90.19 199 GLY A N 1
ATOM 1486 C CA . GLY A 1 199 ? 55.220 56.610 -25.718 1.00 90.19 199 GLY A CA 1
ATOM 1487 C C . GLY A 1 199 ? 54.279 57.739 -25.304 1.00 90.19 199 GLY A C 1
ATOM 1488 O O . GLY A 1 199 ? 54.703 58.895 -25.300 1.00 90.19 199 GLY A O 1
ATOM 1489 N N . LYS A 1 200 ? 53.015 57.434 -24.973 1.00 91.19 200 LYS A N 1
ATOM 1490 C CA . LYS A 1 200 ? 52.013 58.447 -24.608 1.00 91.19 200 LYS A CA 1
ATOM 1491 C C . LYS A 1 200 ? 52.179 58.889 -23.160 1.00 91.19 200 LYS A C 1
ATOM 1493 O O . LYS A 1 200 ? 52.116 60.083 -22.882 1.00 91.19 200 LYS A O 1
ATOM 1498 N N . THR A 1 201 ? 52.405 57.943 -22.253 1.00 93.88 201 THR A N 1
ATOM 1499 C CA . THR A 1 201 ? 52.697 58.216 -20.844 1.00 93.88 201 THR A CA 1
ATOM 1500 C C . THR A 1 201 ? 54.032 57.610 -20.438 1.00 93.88 201 THR A C 1
ATOM 1502 O O . THR A 1 201 ? 54.454 56.575 -20.958 1.00 93.88 201 THR A O 1
ATOM 1505 N N . TRP A 1 202 ? 54.708 58.283 -19.507 1.00 95.94 202 TRP A N 1
ATOM 1506 C CA . TRP A 1 202 ? 56.050 57.934 -19.054 1.00 95.94 202 TRP A CA 1
ATOM 1507 C C . TRP A 1 202 ? 56.078 57.868 -17.536 1.00 95.94 202 TRP A C 1
ATOM 1509 O O . TRP A 1 202 ? 55.765 58.847 -16.871 1.00 95.94 202 TRP A O 1
ATOM 1519 N N . THR A 1 203 ? 56.466 56.725 -16.981 1.00 95.38 203 THR A N 1
ATOM 1520 C CA . THR A 1 203 ? 56.605 56.536 -15.532 1.00 95.38 203 THR A CA 1
ATOM 1521 C C . THR A 1 203 ? 58.082 56.473 -15.181 1.00 95.38 203 THR A C 1
ATOM 1523 O O . THR A 1 203 ? 58.822 55.705 -15.799 1.00 95.38 203 THR A O 1
ATOM 1526 N N . ARG A 1 204 ? 58.525 57.268 -14.199 1.00 93.62 204 ARG A N 1
ATOM 1527 C CA . ARG A 1 204 ? 59.904 57.204 -13.700 1.00 93.62 204 ARG A CA 1
ATOM 1528 C C . ARG A 1 204 ? 60.161 55.822 -13.100 1.00 93.62 204 ARG A C 1
ATOM 1530 O O . ARG A 1 204 ? 59.405 55.372 -12.242 1.00 93.62 204 ARG A O 1
ATOM 1537 N N . VAL A 1 205 ? 61.224 55.161 -13.545 1.00 92.69 205 VAL A N 1
ATOM 1538 C CA . VAL A 1 205 ? 61.649 53.842 -13.042 1.00 92.69 205 VAL A CA 1
ATOM 1539 C C . VAL A 1 205 ? 63.037 53.865 -12.407 1.00 92.69 205 VAL A C 1
ATOM 1541 O O . VAL A 1 205 ? 63.435 52.885 -11.782 1.00 92.69 205 VAL A O 1
ATOM 1544 N N . SER A 1 206 ? 63.775 54.972 -12.523 1.00 86.50 206 SER A N 1
ATOM 1545 C CA . SER A 1 206 ? 64.990 55.191 -11.736 1.00 86.50 206 SER A CA 1
ATOM 1546 C C . SER A 1 206 ? 64.660 55.733 -10.342 1.00 86.50 206 SER A C 1
ATOM 1548 O O . SER A 1 206 ? 63.748 56.546 -10.180 1.00 86.50 206 SER A O 1
ATOM 1550 N N . GLY A 1 207 ? 65.434 55.316 -9.336 1.00 74.50 207 GLY A N 1
ATOM 1551 C CA . GLY A 1 207 ? 65.360 55.881 -7.985 1.00 74.50 207 GLY A CA 1
ATOM 1552 C C . GLY A 1 207 ? 65.697 57.376 -7.948 1.00 74.50 207 GLY A C 1
ATOM 1553 O O . GLY A 1 207 ? 66.261 57.921 -8.902 1.00 74.50 207 GLY A O 1
ATOM 1554 N N . GLU A 1 208 ? 65.312 58.041 -6.857 1.00 67.62 208 GLU A N 1
ATOM 1555 C CA . GLU A 1 208 ? 65.594 59.466 -6.627 1.00 67.62 208 GLU A CA 1
ATOM 1556 C C . GLU A 1 208 ? 67.046 59.725 -6.216 1.00 67.62 208 GLU A C 1
ATOM 1558 O O . GLU A 1 208 ? 67.567 60.763 -6.588 1.00 67.62 208 GLU A O 1
ATOM 1563 N N . ASP A 1 209 ? 67.733 58.748 -5.611 1.00 62.28 209 ASP A N 1
ATOM 1564 C CA . ASP A 1 209 ? 69.149 58.843 -5.253 1.00 62.28 209 ASP A CA 1
ATOM 1565 C C . ASP A 1 209 ? 69.826 57.466 -5.318 1.00 62.28 209 ASP A C 1
ATOM 1567 O O . ASP A 1 209 ? 69.364 56.495 -4.712 1.00 62.28 209 ASP A O 1
ATOM 1571 N N . GLY A 1 210 ? 70.958 57.378 -6.020 1.00 57.19 210 GLY A N 1
ATOM 1572 C CA . GLY A 1 210 ? 71.832 56.198 -6.029 1.00 57.19 210 GLY A CA 1
ATOM 1573 C C . GLY A 1 210 ? 72.730 56.072 -4.791 1.00 57.19 210 GLY A C 1
ATOM 1574 O O . GLY A 1 210 ? 73.547 55.162 -4.731 1.00 57.19 210 GLY A O 1
ATOM 1575 N N . GLU A 1 211 ? 72.610 56.958 -3.798 1.00 54.34 211 GLU A N 1
ATOM 1576 C CA . GLU A 1 211 ? 73.566 57.045 -2.680 1.00 54.34 211 GLU A CA 1
ATOM 1577 C C . GLU A 1 211 ? 73.289 56.091 -1.496 1.00 54.34 211 GLU A C 1
ATOM 1579 O O . GLU A 1 211 ? 73.946 56.175 -0.458 1.00 54.34 211 GLU A O 1
ATOM 1584 N N . LYS A 1 212 ? 72.347 55.145 -1.622 1.00 53.75 212 LYS A N 1
ATOM 1585 C CA . LYS A 1 212 ? 72.151 54.050 -0.643 1.00 53.75 212 LYS A CA 1
ATOM 1586 C C . LYS A 1 212 ? 72.070 52.660 -1.289 1.00 53.75 212 LYS A C 1
ATOM 1588 O O . LYS A 1 212 ? 71.265 51.831 -0.859 1.00 53.75 212 LYS A O 1
ATOM 1593 N N . GLY A 1 213 ? 72.893 52.421 -2.309 1.00 42.41 213 GLY A N 1
ATOM 1594 C CA . GLY A 1 213 ? 73.139 51.108 -2.918 1.00 42.41 213 GLY A CA 1
ATOM 1595 C C . GLY A 1 213 ? 74.611 50.740 -2.863 1.00 42.41 213 GLY A C 1
ATOM 1596 O O . GLY A 1 213 ? 75.433 51.633 -3.157 1.00 42.41 213 GLY A O 1
#

Radius of gyration: 63.37 Å; chains: 1; bounding box: 135×95×147 Å

Sequence (213 aa):
MKTRKTLTLLLLAALTLAACKYDDSELWEQVNQNTEELAAQAARIAALEAWQAETNTNIQALQTLLSTTDYITAVTPVVKDGVEVGFT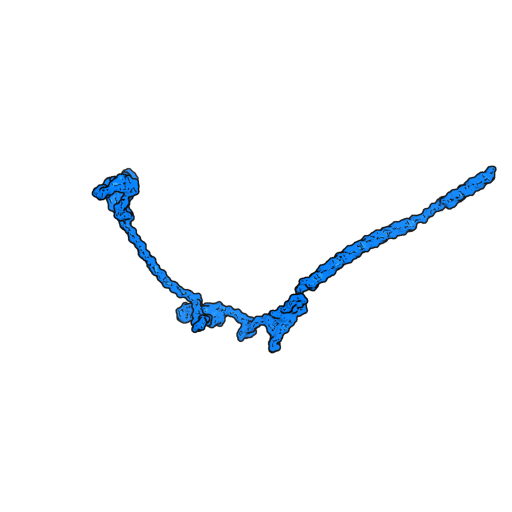ISFLNTPAITIYHGTKGDKGDKGDTPQIGATQADDGNWYWTLNGEFLTDTDGNPIRANGTQGGQGDQGPAGDDAPLPQLATGTKLTEQGVTTDSQNKNIEPDAIYLSVDGGKTWTRVSGEDGEKG

pLDDT: mean 87.1, std 13.1, range [42.41, 98.62]

InterPro domains:
  IPR032149 Domain of unknown function DUF4988 [PF16378] (42-152)

Secondary structure (DSSP, 8-state):
-HHHHHHHHHHHHHHHHTT-----HHHHHHHHHHHHHHHHHHHHHHHHHHHHHHHHHHHHHHHHHHHH---EEEEEEEEETTEEEEEEEEESSSPPEEEEPPPPPTTSSS-----EEEEE-TTS-EEEEETTEEPB-TTSPBPB-SPPPPPPPPPPPPPPPPPPPEEEEHHHHHHTT--B-TTSPBPPTT-EEEESSSSS--EE-S-S-STT-